Protein 5E2C (pdb70)

Solvent-accessible surface area: 12386 Å² total

CATH classification: 3.40.350.10

B-factor: mean 18.59, std 10.49, range [5.26, 73.0]

Sequence (258 aa):
NARRDKLKAQIAASGLDALISDLINVRRYLSGFSGSNGALLVFADERDAVLATDGRYRTTQAASQAPDLEVAIERAVGRYLAGRAGEAGVGKLGFESHVVVTVDGLDALAGALEGKNTE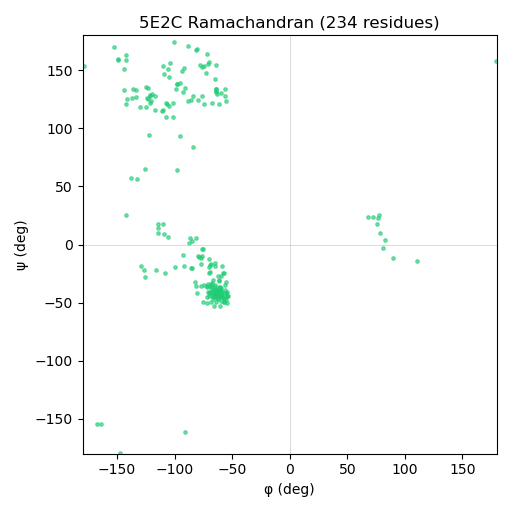LVRASGTVESLRRESNARRDKLKAQIAASGLDALISDLINVRYLSGFSGSNGALLVFADEERDAVLATDGRYRTQAASQAPDLEVAIERRAVGRYLAGRAGEAGVGKLGFESHVVTVDGLDALAGALEGKNNTELVRASGTVESLR

Nearest PDB structures (foldseek):
  5e2c-assembly1_B  TM=1.008E+00  e=4.136E-28  Mycobacterium tuberculosis H37Ra
  3ovk-assembly1_D  TM=9.182E-01  e=1.584E-08  Streptococcus pyogenes M1 GAS
  3il0-assembly2_B  TM=8.839E-01  e=2.492E-08  Streptococcus thermophilus LMG 18311
  5jqk-assembly1_A  TM=7.774E-01  e=3.588E-04  Plasmodium falciparum 3D7
  5c2f-assembly1_A  TM=5.496E-01  e=5.227E-02  Lederbergvirus Sf6

Secondary structure (DSSP, 8-state):
-HHHHHHHHHHHHTT----B--HHHHHHHH----SS-EEE--SSSPPPEEEE-GGGHHHHHHH-TTSEEEE-SSHHHHHHHHHHHTT-SEEEE-TTTSBHHHHHHHHHHTTTS--EEEE-TTTTGGG--/--HHHHHHHHHHHHTT----B--HHHHHHHHS---SS-EEE--SSSPPPEEEE-GGGHHHHHHH-TTSEEEE-SSHHHHHHHHHHHTT-SEEEE-TTTSBHHHHHHHHHHTTTS-PEEEE-TTTGGGG-

InterPro domains:
  IPR000587 Creatinase, N-terminal [PF01321] (6-134)
  IPR000994 Peptidase M24 [PF00557] (142-344)
  IPR001131 Peptidase M24B, X-Pro dipeptidase/aminopeptidase P, conserved site [PS00491] (292-304)
  IPR001714 Peptidase M24, methionine aminopeptidase [PR00599] (194-207)
  IPR001714 Peptidase M24, methionine aminopeptidase [PR00599] (216-232)
  IPR001714 Peptidase M24, methionine aminopeptidase [PR00599] (28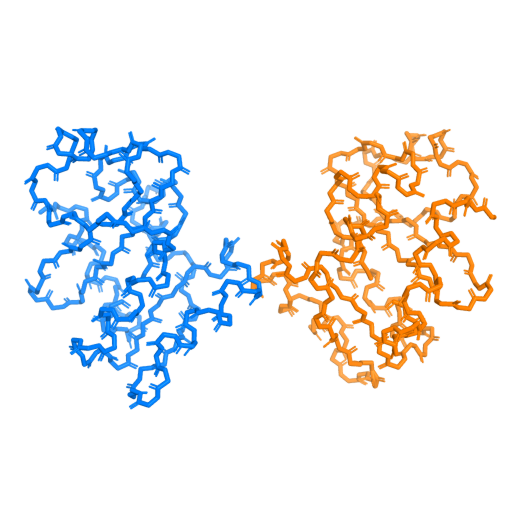3-295)
  IPR001714 Peptidase M24, methionine aminopeptidase [PR00599] (314-326)
  IPR029149 Creatinase/Aminopeptidase P/Spt16, N-terminal [G3DSA:3.40.350.10] (4-134)
  IPR029149 Creatinase/Aminopeptidase P/Spt16, N-terminal [SSF53092] (5-132)
  IPR036005 Creatinase/aminopeptidase-like [G3DSA:3.90.230.10] (135-371)
  IPR036005 Creatinase/aminopeptidase-like [SSF55920] (134-372)
  IPR050659 Peptidase M24B family [PTHR46112] (2-371)

Foldseek 3Di:
DVLLLVLLVLCVVVVWQKKAFPQVLVCVPAVQNDPGKMKMRGSDPDDIEIEDAPVCPVVSCVRHVVHHYHHDDLHRLVVLLVCQVVQTQEYEYAPVPQDPVRVVSSVVSNPPGNYHYHHDHCSSVVSDD/DFPLLLLLLVLCVVVVWQKKAFDQVLCCVGAVQRDPGKMKIRGNDPDDIAIEEAPVCPPVSCVRRVVHHYHHDPLHLLVVLLVCQVVVTQEYEYAVVPQDPVNVVSSVVSQVPGNYHYDYDHCSSVVSD

Radius of gyration: 20.76 Å; Cα contacts (8 Å, |Δi|>4): 519; chains: 2; bounding box: 46×49×58 Å

Organism: Mycobacterium tuberculosis (strain ATCC 25177 / H37Ra) (NCBI:txid419947)

Structure (mmCIF, N/CA/C/O backbone):
data_5E2C
#
_entry.id   5E2C
#
_cell.length_a   51.684
_cell.length_b   60.202
_cell.length_c   96.268
_cell.angle_alpha   90.000
_cell.angle_beta   90.000
_cell.angle_gamma   90.000
#
_symmetry.space_group_name_H-M   'P 21 21 21'
#
loop_
_entity.id
_entity.type
_entity.pdbx_description
1 polymer 'Xaa-Pro dipeptidase'
2 water water
#
loop_
_atom_site.group_PDB
_atom_site.id
_atom_site.type_symbol
_atom_site.label_atom_id
_atom_site.label_alt_id
_atom_site.label_comp_id
_atom_site.label_asym_id
_atom_site.label_entity_id
_atom_site.label_seq_id
_atom_site.pdbx_PDB_ins_code
_atom_site.Cartn_x
_atom_site.Cartn_y
_atom_site.Cartn_z
_atom_site.occupancy
_atom_site.B_iso_or_equiv
_atom_site.auth_seq_id
_atom_site.auth_comp_id
_atom_site.auth_asym_id
_atom_site.auth_atom_id
_atom_site.pdbx_PDB_model_num
ATOM 1 N N . ASN A 1 2 ? 24.198 68.895 -16.618 1.00 28.94 4 ASN A N 1
ATOM 2 C CA . ASN A 1 2 ? 24.179 70.214 -15.941 1.00 25.15 4 ASN A CA 1
ATOM 3 C C . ASN A 1 2 ? 25.565 70.853 -15.991 1.00 21.30 4 ASN A C 1
ATOM 4 O O . ASN A 1 2 ? 26.526 70.229 -15.562 1.00 21.61 4 ASN A O 1
ATOM 9 N N . ALA A 1 3 ? 25.646 72.094 -16.479 1.00 18.17 5 ALA A N 1
ATOM 10 C CA . ALA A 1 3 ? 26.920 72.764 -16.749 1.00 19.96 5 ALA A CA 1
ATOM 11 C C . ALA A 1 3 ? 27.724 72.992 -15.485 1.00 18.50 5 ALA A C 1
ATOM 12 O O . ALA A 1 3 ? 28.935 72.860 -15.506 1.00 18.64 5 ALA A O 1
ATOM 14 N N . ARG A 1 4 ? 27.052 73.341 -14.392 1.00 14.99 6 ARG A N 1
ATOM 15 C CA . ARG A 1 4 ? 27.743 73.632 -13.142 1.00 14.12 6 ARG A CA 1
ATOM 16 C C . ARG A 1 4 ? 28.302 72.337 -12.591 1.00 12.60 6 ARG A C 1
ATOM 17 O O . ARG A 1 4 ? 29.446 72.289 -12.148 1.00 13.50 6 ARG A O 1
ATOM 25 N N . ARG A 1 5 ? 27.502 71.280 -12.620 1.00 11.83 7 ARG A N 1
ATOM 26 C CA . ARG A 1 5 ? 27.984 69.998 -12.090 1.00 11.99 7 ARG A CA 1
ATOM 27 C C . ARG A 1 5 ? 29.133 69.495 -12.942 1.00 13.45 7 ARG A C 1
ATOM 28 O O . ARG A 1 5 ? 30.076 68.928 -12.424 1.00 14.93 7 ARG A O 1
ATOM 36 N N . ASP A 1 6 ? 29.069 69.709 -14.249 1.00 15.70 8 ASP A N 1
ATOM 37 C CA . ASP A 1 6 ? 30.195 69.309 -15.111 1.00 16.38 8 ASP A CA 1
ATOM 38 C C . ASP A 1 6 ? 31.482 70.087 -14.788 1.00 14.67 8 ASP A C 1
ATOM 39 O O . ASP A 1 6 ? 32.576 69.509 -14.776 1.00 16.43 8 ASP A O 1
ATOM 44 N N . LYS A 1 7 ? 31.374 71.380 -14.523 1.00 13.64 9 LYS A N 1
ATOM 45 C CA . LYS A 1 7 ? 32.560 72.143 -14.107 1.00 15.01 9 LYS A CA 1
ATOM 46 C C . LYS A 1 7 ? 33.086 71.599 -12.778 1.00 15.10 9 LYS A C 1
ATOM 47 O O . LYS A 1 7 ? 34.299 71.488 -12.590 1.00 15.27 9 LYS A O 1
ATOM 53 N N . LEU A 1 8 ? 32.185 71.253 -11.860 1.00 14.09 10 LEU A N 1
ATOM 54 C CA . LEU A 1 8 ? 32.595 70.663 -10.586 1.00 13.53 10 LEU A CA 1
ATOM 55 C C . LEU A 1 8 ? 33.353 69.350 -10.790 1.00 13.34 10 LEU A C 1
ATOM 56 O O . LEU A 1 8 ? 34.381 69.136 -10.155 1.00 15.38 10 LEU A O 1
ATOM 61 N N . LYS A 1 9 ? 32.882 68.498 -11.694 1.00 14.13 11 LYS A N 1
ATOM 62 C CA . LYS A 1 9 ? 33.566 67.227 -11.958 1.00 15.47 11 LYS A CA 1
ATOM 63 C C . LYS A 1 9 ? 35.021 67.454 -12.339 1.00 16.41 11 LYS A C 1
ATOM 64 O O . LYS A 1 9 ? 35.894 66.737 -11.873 1.00 15.85 11 LYS A O 1
ATOM 70 N N . ALA A 1 10 ? 35.279 68.461 -13.159 1.00 16.94 12 ALA A N 1
ATOM 71 C CA . ALA A 1 10 ? 36.650 68.767 -13.549 1.00 19.58 12 ALA A CA 1
ATOM 72 C C . ALA A 1 10 ? 37.492 69.137 -12.331 1.00 18.08 12 ALA A C 1
ATOM 73 O O . ALA A 1 10 ? 38.657 68.734 -12.219 1.00 20.83 12 ALA A O 1
ATOM 75 N N . GLN A 1 11 ? 36.922 69.915 -11.418 1.00 15.79 13 GLN A N 1
ATOM 76 C CA . GLN A 1 11 ? 37.651 70.303 -10.214 1.00 18.30 13 GLN A CA 1
ATOM 77 C C . GLN A 1 11 ? 37.831 69.133 -9.232 1.00 18.34 13 GLN A C 1
ATOM 78 O O . GLN A 1 11 ? 38.881 69.004 -8.590 1.00 19.46 13 GLN A O 1
ATOM 84 N N . ILE A 1 12 ? 36.817 68.281 -9.132 1.00 14.38 14 ILE A N 1
ATOM 85 C CA . ILE A 1 12 ? 36.905 67.091 -8.313 1.00 15.18 14 ILE A CA 1
ATOM 86 C C . ILE A 1 12 ? 38.114 66.271 -8.799 1.00 17.85 14 ILE A C 1
ATOM 87 O O . ILE A 1 12 ? 38.973 65.868 -8.010 1.00 15.89 14 ILE A O 1
ATOM 92 N N . ALA A 1 13 ? 38.186 66.054 -10.106 1.00 19.02 15 ALA A N 1
ATOM 93 C CA . ALA A 1 13 ? 39.255 65.238 -10.676 1.00 20.42 15 ALA A CA 1
ATOM 94 C C . ALA A 1 13 ? 40.610 65.903 -10.479 1.00 21.30 15 ALA A C 1
ATOM 95 O O . ALA A 1 13 ? 41.595 65.234 -10.127 1.00 23.76 15 ALA A O 1
ATOM 97 N N . ALA A 1 14 ? 40.664 67.216 -10.688 1.00 22.23 16 ALA A N 1
ATOM 98 C CA . ALA A 1 14 ? 41.902 67.981 -10.501 1.00 21.97 16 ALA A CA 1
ATOM 99 C C . ALA A 1 14 ? 42.413 67.950 -9.062 1.00 25.00 16 ALA A C 1
ATOM 100 O O . ALA A 1 14 ? 43.614 68.091 -8.826 1.00 26.62 16 ALA A O 1
ATOM 102 N N . SER A 1 15 ? 41.496 67.778 -8.108 1.00 21.89 17 SER A N 1
ATOM 103 C CA . SER A 1 15 ? 41.840 67.727 -6.697 1.00 21.04 17 SER A CA 1
ATOM 104 C C . SER A 1 15 ? 42.209 66.306 -6.252 1.00 19.40 17 SER A C 1
ATOM 105 O O . SER A 1 15 ? 42.486 66.075 -5.074 1.00 22.30 17 SER A O 1
ATOM 108 N N . GLY A 1 16 ? 42.203 65.353 -7.178 1.00 19.70 18 GLY A N 1
ATOM 109 C CA . GLY A 1 16 ? 42.553 63.964 -6.862 1.00 20.28 18 GLY A CA 1
ATOM 110 C C . GLY A 1 16 ? 41.456 63.188 -6.150 1.00 20.13 18 GLY A C 1
ATOM 111 O O . GLY A 1 16 ? 41.730 62.185 -5.486 1.00 19.28 18 GLY A O 1
ATOM 112 N N . LEU A 1 17 ? 40.210 63.639 -6.300 1.00 16.85 19 LEU A N 1
ATOM 113 C CA . LEU A 1 17 ? 39.054 62.966 -5.706 1.00 14.93 19 LEU A CA 1
ATOM 114 C C . LEU A 1 17 ? 38.255 62.190 -6.750 1.00 13.78 19 LEU A C 1
ATOM 115 O O . LEU A 1 17 ? 38.269 62.533 -7.930 1.00 15.65 19 LEU A O 1
ATOM 120 N N . ASP A 1 18 ? 37.521 61.175 -6.300 1.00 12.44 20 ASP A N 1
ATOM 121 C CA . ASP A 1 18 ? 36.646 60.386 -7.165 1.00 14.01 20 ASP A CA 1
ATOM 122 C C . ASP A 1 18 ? 35.189 60.818 -7.069 1.00 13.59 20 ASP A C 1
ATOM 123 O O . ASP A 1 18 ? 34.390 60.526 -7.967 1.00 12.53 20 ASP A O 1
ATOM 128 N N . ALA A 1 19 ? 34.856 61.518 -5.986 1.00 11.35 21 ALA A N 1
ATOM 129 C CA . ALA A 1 19 ? 33.501 62.065 -5.776 1.00 10.24 21 ALA A CA 1
ATOM 130 C C . ALA A 1 19 ? 33.572 63.115 -4.679 1.00 11.14 21 ALA A C 1
ATOM 131 O O . ALA A 1 19 ? 34.587 63.248 -3.978 1.00 10.02 21 ALA A O 1
ATOM 141 N N . LEU A 1 21 ? 30.914 64.923 -1.656 1.00 8.86 23 LEU A N 1
ATOM 142 C CA . LEU A 1 21 ? 29.672 65.126 -0.919 1.00 8.62 23 LEU A CA 1
ATOM 143 C C . LEU A 1 21 ? 29.525 66.612 -0.642 1.00 8.41 23 LEU A C 1
ATOM 144 O O . LEU A 1 21 ? 30.393 67.236 -0.014 1.00 7.18 23 LEU A O 1
ATOM 149 N N . ILE A 1 22 ? 28.441 67.190 -1.127 1.00 7.71 24 ILE A N 1
ATOM 150 C CA . ILE A 1 22 ? 28.142 68.595 -0.864 1.00 8.02 24 ILE A CA 1
ATOM 151 C C . ILE A 1 22 ? 27.074 68.699 0.234 1.00 8.53 24 ILE A C 1
ATOM 152 O O . ILE A 1 22 ? 25.971 68.151 0.105 1.00 8.51 24 ILE A O 1
ATOM 157 N N . SER A 1 23 ? 27.428 69.398 1.313 1.00 8.76 25 SER A N 1
ATOM 158 C CA . SER A 1 23 ? 26.592 69.516 2.515 1.00 9.55 25 SER A CA 1
ATOM 159 C C . SER A 1 23 ? 26.119 70.963 2.807 1.00 10.66 25 SER A C 1
ATOM 160 O O . SER A 1 23 ? 25.150 71.159 3.563 1.00 11.79 25 SER A O 1
ATOM 163 N N . ASP A 1 24 ? 26.836 71.950 2.277 1.00 8.98 26 ASP A N 1
ATOM 164 C CA . ASP A 1 24 ? 26.499 73.378 2.455 1.00 10.60 26 ASP A CA 1
ATOM 165 C C . ASP A 1 24 ? 25.297 73.647 1.556 1.00 11.00 26 ASP A C 1
ATOM 166 O O . ASP A 1 24 ? 25.360 73.424 0.356 1.00 9.66 26 ASP A O 1
ATOM 171 N N . LEU A 1 25 ? 24.193 74.093 2.140 1.00 12.24 27 LEU A N 1
ATOM 172 C CA . LEU A 1 25 ? 22.965 74.292 1.386 1.00 13.91 27 LEU A CA 1
ATOM 173 C C . LEU A 1 25 ? 23.078 75.332 0.258 1.00 12.02 27 LEU A C 1
ATOM 174 O O . LEU A 1 25 ? 22.434 75.178 -0.777 1.00 11.65 27 LEU A O 1
ATOM 179 N N . ILE A 1 26 ? 23.939 76.339 0.429 1.00 13.39 28 ILE A N 1
ATOM 180 C CA . ILE A 1 26 ? 24.219 77.285 -0.644 1.00 13.22 28 ILE A CA 1
ATOM 181 C C . ILE A 1 26 ? 24.791 76.535 -1.839 1.00 10.98 28 ILE A C 1
ATOM 182 O O . ILE A 1 26 ? 24.403 76.759 -2.968 1.00 9.90 28 ILE A O 1
ATOM 187 N N . ASN A 1 27 ? 25.714 75.615 -1.585 1.00 10.14 29 ASN A N 1
ATOM 188 C CA . ASN A 1 27 ? 26.321 74.858 -2.663 1.00 9.79 29 ASN A CA 1
ATOM 189 C C . ASN A 1 27 ? 25.412 73.792 -3.261 1.00 10.36 29 ASN A C 1
ATOM 190 O O . ASN A 1 27 ? 25.481 73.500 -4.472 1.00 11.11 29 ASN A O 1
ATOM 195 N N . VAL A 1 28 ? 24.584 73.187 -2.419 1.00 8.96 30 VAL A N 1
ATOM 196 C CA . VAL A 1 28 ? 23.597 72.221 -2.897 1.00 9.31 30 VAL A CA 1
ATOM 197 C C . VAL A 1 28 ? 22.654 72.940 -3.868 1.00 10.33 30 VAL A C 1
ATOM 198 O O . VAL A 1 28 ? 22.407 72.457 -4.971 1.00 9.73 30 VAL A O 1
ATOM 202 N N A ARG A 1 29 ? 22.158 74.101 -3.449 0.50 11.31 31 ARG A N 1
ATOM 203 N N B ARG A 1 29 ? 22.149 74.104 -3.461 0.50 11.23 31 ARG A N 1
ATOM 204 C CA A ARG A 1 29 ? 21.262 74.892 -4.283 0.50 12.49 31 ARG A CA 1
ATOM 205 C CA B ARG A 1 29 ? 21.245 74.857 -4.327 0.50 12.23 31 ARG A CA 1
ATOM 206 C C A ARG A 1 29 ? 21.926 75.280 -5.612 0.50 11.80 31 ARG A C 1
ATOM 207 C C B ARG A 1 29 ? 21.931 75.268 -5.634 0.50 11.67 31 ARG A C 1
ATOM 208 O O A ARG A 1 29 ? 21.317 75.157 -6.682 0.50 11.65 31 ARG A O 1
ATOM 209 O O B ARG A 1 29 ? 21.337 75.157 -6.714 0.50 11.48 31 ARG A O 1
ATOM 224 N N . TYR A 1 30 ? 23.181 75.726 -5.543 1.00 10.94 32 TYR A N 1
ATOM 225 C CA . TYR A 1 30 ? 23.932 76.142 -6.740 1.00 11.35 32 TYR A CA 1
ATOM 226 C C . TYR A 1 30 ? 24.026 75.016 -7.770 1.00 10.55 32 TYR A C 1
ATOM 227 O O . TYR A 1 30 ? 23.824 75.234 -8.973 1.00 10.26 32 TYR A O 1
ATOM 236 N N . LEU A 1 31 ? 24.291 73.800 -7.284 1.00 8.76 33 LEU A N 1
ATOM 237 C CA . LEU A 1 31 ? 24.514 72.664 -8.134 1.00 9.02 33 LEU A CA 1
ATOM 238 C C . LEU A 1 31 ? 23.275 71.909 -8.590 1.00 10.89 33 LEU A C 1
ATOM 239 O O . LEU A 1 31 ? 23.356 71.160 -9.547 1.00 12.29 33 LEU A O 1
ATOM 244 N N . SER A 1 32 ? 22.160 72.064 -7.886 1.00 11.67 34 SER A N 1
ATOM 245 C CA . SER A 1 32 ? 20.992 71.220 -8.139 1.00 11.65 34 SER A CA 1
ATOM 246 C C . SER A 1 32 ? 19.695 71.994 -8.346 1.00 11.48 34 SER A C 1
ATOM 247 O O . SER A 1 32 ? 18.740 71.429 -8.846 1.00 12.82 34 SER A O 1
ATOM 250 N N . GLY A 1 33 ? 19.648 73.243 -7.922 1.00 10.08 35 GLY A N 1
ATOM 251 C CA . GLY A 1 33 ? 18.397 74.010 -7.936 1.00 11.04 35 GLY A CA 1
ATOM 252 C C . GLY A 1 33 ? 17.478 73.715 -6.754 1.00 10.99 35 GLY A C 1
ATOM 253 O O . GLY A 1 33 ? 16.439 74.368 -6.577 1.00 12.69 35 GLY A O 1
ATOM 254 N N . PHE A 1 34 ? 17.862 72.775 -5.904 1.00 10.62 36 PHE A N 1
ATOM 255 C CA . PHE A 1 34 ? 17.042 72.412 -4.742 1.00 10.52 36 PHE A CA 1
ATOM 256 C C . PHE A 1 34 ? 17.304 73.360 -3.577 1.00 10.99 36 PHE A C 1
ATOM 257 O O . PHE A 1 34 ? 18.452 73.554 -3.181 1.00 11.53 36 PHE A O 1
ATOM 265 N N . SER A 1 35 ? 16.230 73.934 -3.026 1.00 11.49 37 SER A N 1
ATOM 266 C CA . SER A 1 35 ? 16.312 74.998 -2.021 1.00 12.48 37 SER A CA 1
ATOM 267 C C . SER A 1 35 ? 15.765 74.599 -0.640 1.00 13.60 37 SER A C 1
ATOM 268 O O . SER A 1 35 ? 15.601 75.459 0.228 1.00 14.48 37 SER A O 1
ATOM 271 N N . GLY A 1 36 ? 15.475 73.314 -0.437 1.00 12.83 38 GLY A N 1
ATOM 272 C CA . GLY A 1 36 ? 15.009 72.843 0.863 1.00 13.89 38 GLY A CA 1
ATOM 273 C C . GLY A 1 36 ? 16.053 73.005 1.954 1.00 13.91 38 GLY A C 1
ATOM 274 O O . GLY A 1 36 ? 17.263 73.014 1.691 1.00 16.07 38 GLY A O 1
ATOM 275 N N . SER A 1 37 ? 15.575 73.115 3.188 1.00 13.85 39 SER A N 1
ATOM 276 C CA . SER A 1 37 ? 16.425 73.414 4.333 1.00 14.75 39 SER A CA 1
ATOM 277 C C . SER A 1 37 ? 17.237 72.216 4.806 1.00 13.79 39 SER A C 1
ATOM 278 O O . SER A 1 37 ? 18.070 72.351 5.694 1.00 16.06 39 SER A O 1
ATOM 281 N N . ASN A 1 38 ? 16.946 71.035 4.283 1.00 13.80 40 ASN A N 1
ATOM 282 C CA . ASN A 1 38 ? 17.788 69.880 4.523 1.00 13.99 40 ASN A CA 1
ATOM 283 C C . ASN A 1 38 ? 18.045 69.146 3.219 1.00 13.61 40 ASN A C 1
ATOM 284 O O . ASN A 1 38 ? 17.122 68.789 2.498 1.00 13.52 40 ASN A O 1
ATOM 289 N N . GLY A 1 39 ? 19.311 68.916 2.918 1.00 11.33 41 GLY A N 1
ATOM 290 C CA . GLY A 1 39 ? 19.659 68.320 1.650 1.00 10.64 41 GLY A CA 1
ATOM 291 C C . GLY A 1 39 ? 21.147 68.120 1.534 1.00 10.19 41 GLY A C 1
ATOM 292 O O . GLY A 1 39 ? 21.929 68.831 2.163 1.00 10.72 41 GLY A O 1
ATOM 293 N N . ALA A 1 40 ? 21.532 67.141 0.726 1.00 9.20 42 ALA A N 1
ATOM 294 C CA . ALA A 1 40 ? 22.927 66.905 0.423 1.00 8.67 42 ALA A CA 1
ATOM 295 C C . ALA A 1 40 ? 22.991 66.340 -0.987 1.00 8.16 42 ALA A C 1
ATOM 296 O O . ALA A 1 40 ? 22.013 65.817 -1.513 1.00 8.56 42 ALA A O 1
ATOM 298 N N . LEU A 1 41 ? 24.150 66.471 -1.605 1.00 7.99 43 LEU A N 1
ATOM 299 C CA . LEU A 1 41 ? 24.314 66.105 -3.001 1.00 8.60 43 LEU A CA 1
ATOM 300 C C . LEU A 1 41 ? 25.624 65.337 -3.147 1.00 8.64 43 LEU A C 1
ATOM 301 O O . LEU A 1 41 ? 26.643 65.729 -2.565 1.00 8.88 43 LEU A O 1
ATOM 306 N N . LEU A 1 42 ? 25.576 64.223 -3.871 1.00 8.50 44 LEU A N 1
ATOM 307 C CA . LEU A 1 42 ? 26.788 63.446 -4.206 1.00 8.67 44 LEU A CA 1
ATOM 308 C C . LEU A 1 42 ? 27.105 63.639 -5.697 1.00 8.97 44 LEU A C 1
ATOM 309 O O . LEU A 1 42 ? 26.265 63.363 -6.546 1.00 9.05 44 LEU A O 1
ATOM 314 N N . VAL A 1 43 ? 28.297 64.135 -6.016 1.00 8.76 45 VAL A N 1
ATOM 315 C CA . VAL A 1 43 ? 28.698 64.308 -7.405 1.00 8.80 45 VAL A CA 1
ATOM 316 C C . VAL 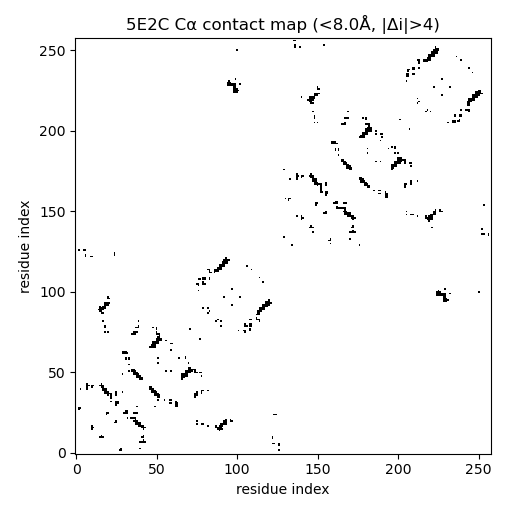A 1 43 ? 29.944 63.476 -7.656 1.00 10.18 45 VAL A C 1
ATOM 317 O O . VAL A 1 43 ? 30.907 63.575 -6.880 1.00 10.15 45 VAL A O 1
ATOM 321 N N . PHE A 1 44 ? 29.916 62.672 -8.730 1.00 10.50 46 PHE A N 1
ATOM 322 C CA . PHE A 1 44 ? 31.050 61.811 -9.102 1.00 10.91 46 PHE A CA 1
ATOM 323 C C . PHE A 1 44 ? 31.988 62.504 -10.075 1.00 12.99 46 PHE A C 1
ATOM 324 O O . PHE A 1 44 ? 31.562 63.340 -10.862 1.00 13.96 46 PHE A O 1
ATOM 332 N N . ALA A 1 45 ? 33.268 62.127 -10.044 1.00 14.17 47 ALA A N 1
ATOM 333 C CA . ALA A 1 45 ? 34.240 62.711 -10.973 1.00 15.14 47 ALA A CA 1
ATOM 334 C C . ALA A 1 45 ? 33.984 62.210 -12.399 1.00 17.74 47 ALA A C 1
ATOM 335 O O . ALA A 1 45 ? 34.173 62.945 -13.379 1.00 18.88 47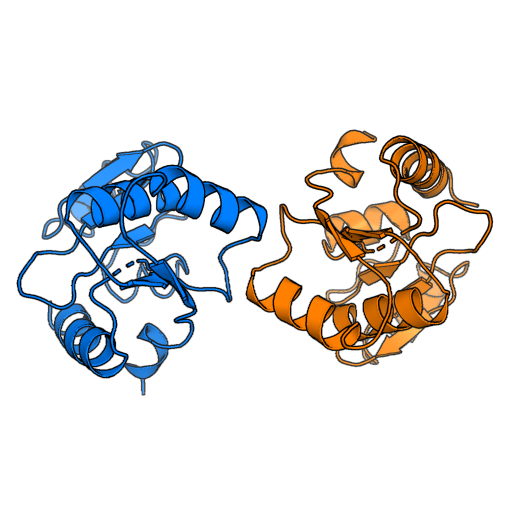 ALA A O 1
ATOM 337 N N . ASP A 1 46 ? 33.529 60.969 -12.514 1.00 18.06 48 ASP A N 1
ATOM 338 C CA . ASP A 1 46 ? 33.364 60.354 -13.830 1.00 17.78 48 ASP A CA 1
ATOM 339 C C . ASP A 1 46 ? 31.945 60.612 -14.365 1.00 18.57 48 ASP A C 1
ATOM 340 O O . ASP A 1 46 ? 31.266 61.533 -13.907 1.00 17.29 48 ASP A O 1
ATOM 345 N N . GLU A 1 47 ? 31.505 59.823 -15.337 1.00 19.43 49 GLU A N 1
ATOM 346 C CA . GLU A 1 47 ? 30.247 60.101 -16.028 1.00 20.16 49 GLU A CA 1
ATOM 347 C C . GLU A 1 47 ? 28.987 59.757 -15.237 1.00 18.59 49 GLU A C 1
ATOM 348 O O . GLU A 1 47 ? 27.886 60.039 -15.701 1.00 19.84 49 GLU A O 1
ATOM 354 N N . ARG A 1 48 ? 29.128 59.171 -14.048 1.00 18.45 50 ARG A N 1
ATOM 355 C CA . ARG A 1 48 ? 27.947 58.813 -13.244 1.00 18.40 50 ARG A CA 1
ATOM 356 C C . ARG A 1 48 ? 27.188 60.071 -12.813 1.00 16.46 50 ARG A C 1
ATOM 357 O O . ARG A 1 48 ? 27.784 61.098 -12.532 1.00 15.85 50 ARG A O 1
ATOM 365 N N . ASP A 1 49 ? 25.866 59.978 -12.803 1.00 16.20 51 ASP A N 1
ATOM 366 C CA . ASP A 1 49 ? 25.026 61.113 -12.457 1.00 17.17 51 ASP A CA 1
ATOM 367 C C . ASP A 1 49 ? 24.985 61.340 -10.953 1.00 15.20 51 ASP A C 1
ATOM 368 O O . ASP A 1 49 ? 25.158 60.411 -10.142 1.00 14.86 51 ASP A O 1
ATOM 373 N N . ALA A 1 50 ? 24.720 62.593 -10.603 1.00 14.14 52 ALA A N 1
ATOM 374 C CA . ALA A 1 50 ? 24.657 63.021 -9.213 1.00 12.52 52 ALA A CA 1
ATOM 375 C C . ALA A 1 50 ? 23.424 62.476 -8.503 1.00 12.51 52 ALA A C 1
ATOM 376 O O . ALA A 1 50 ? 22.425 62.133 -9.135 1.00 13.25 52 ALA A O 1
ATOM 378 N N . VAL A 1 51 ? 23.509 62.371 -7.182 1.00 11.27 53 VAL A N 1
ATOM 379 C CA . VAL A 1 51 ? 22.386 61.893 -6.374 1.00 10.74 53 VAL A CA 1
ATOM 380 C C . VAL A 1 51 ? 22.064 62.950 -5.318 1.00 10.87 53 VAL A C 1
ATOM 381 O O . VAL A 1 51 ? 22.957 63.373 -4.561 1.00 10.84 53 VAL A O 1
ATOM 385 N N . LEU A 1 52 ? 20.797 63.377 -5.270 1.00 10.36 54 LEU A N 1
ATOM 386 C CA . LEU A 1 52 ? 20.321 64.312 -4.245 1.00 10.76 54 LEU A CA 1
ATOM 387 C C . LEU A 1 52 ? 19.647 63.512 -3.140 1.00 10.85 54 LEU A C 1
ATOM 388 O O . LEU A 1 52 ? 18.946 62.559 -3.425 1.00 12.17 54 LEU A O 1
ATOM 393 N N . ALA A 1 53 ? 19.895 63.874 -1.886 1.00 10.42 55 ALA A N 1
ATOM 394 C CA . ALA A 1 53 ? 19.181 63.305 -0.757 1.00 9.45 55 ALA A CA 1
ATOM 395 C C . ALA A 1 53 ? 18.547 64.413 0.067 1.00 9.72 55 ALA A C 1
ATOM 396 O O . ALA A 1 53 ? 19.169 65.455 0.348 1.00 10.06 55 ALA A O 1
ATOM 398 N N . THR A 1 54 ? 17.297 64.183 0.442 1.00 9.44 56 THR A N 1
ATOM 399 C CA . THR A 1 54 ? 16.582 65.072 1.348 1.00 10.46 56 THR A CA 1
ATOM 400 C C . THR A 1 54 ? 15.628 64.247 2.189 1.00 12.24 56 THR A C 1
ATOM 401 O O . THR A 1 54 ? 15.601 63.036 2.079 1.00 12.25 56 THR A O 1
ATOM 405 N N . ASP A 1 55 ? 14.880 64.882 3.070 1.00 15.03 57 ASP A N 1
ATOM 406 C CA . ASP A 1 55 ? 13.926 64.132 3.884 1.00 16.36 57 ASP A CA 1
ATOM 407 C C . ASP A 1 55 ? 12.502 64.269 3.331 1.00 15.93 57 ASP A C 1
ATOM 408 O O . ASP A 1 55 ? 12.261 64.996 2.366 1.00 14.61 57 ASP A O 1
ATOM 413 N N . GLY A 1 56 ? 11.573 63.539 3.928 1.00 15.34 58 GLY A N 1
ATOM 414 C CA . GLY A 1 56 ? 10.198 63.443 3.419 1.00 16.19 58 GLY A CA 1
ATOM 415 C C . GLY A 1 56 ? 9.430 64.758 3.292 1.00 16.02 58 GLY A C 1
ATOM 416 O O . GLY A 1 56 ? 8.511 64.854 2.483 1.00 17.10 58 GLY A O 1
ATOM 417 N N . ARG A 1 57 ? 9.816 65.769 4.066 1.00 16.61 59 ARG A N 1
ATOM 418 C CA . ARG A 1 57 ? 9.166 67.091 4.011 1.00 16.40 59 ARG A CA 1
ATOM 419 C C . ARG A 1 57 ? 9.305 67.679 2.598 1.00 15.77 59 ARG A C 1
ATOM 420 O O . ARG A 1 57 ? 8.466 68.455 2.148 1.00 15.32 59 ARG A O 1
ATOM 428 N N . TYR A 1 58 ? 10.357 67.271 1.894 1.00 14.54 60 TYR A N 1
ATOM 429 C CA . TYR A 1 58 ? 10.756 67.894 0.641 1.00 14.50 60 TYR A CA 1
ATOM 430 C C . TYR A 1 58 ? 10.646 67.010 -0.597 1.00 13.78 60 TYR A C 1
ATOM 431 O O . TYR A 1 58 ? 11.211 67.345 -1.656 1.00 14.05 60 TYR A O 1
ATOM 440 N N . ARG A 1 59 ? 9.949 65.884 -0.480 1.00 15.02 61 ARG A N 1
ATOM 441 C CA . ARG A 1 59 ? 9.792 64.962 -1.597 1.00 17.23 61 ARG A CA 1
ATOM 442 C C . ARG A 1 59 ? 9.215 65.631 -2.840 1.00 16.87 61 ARG A C 1
ATOM 443 O O . ARG A 1 59 ? 9.761 65.494 -3.930 1.00 16.46 61 ARG A O 1
ATOM 451 N N A THR A 1 60 ? 8.116 66.353 -2.667 0.50 16.25 62 THR A N 1
ATOM 452 N N B THR A 1 60 ? 8.107 66.356 -2.683 0.50 16.06 62 THR A N 1
ATOM 453 C CA A THR A 1 60 ? 7.475 67.035 -3.787 0.50 16.44 62 THR A CA 1
ATOM 454 C CA B THR A 1 60 ? 7.484 67.024 -3.838 0.50 15.72 62 THR A CA 1
ATOM 455 C C A THR A 1 60 ? 8.367 68.139 -4.363 0.50 14.39 62 THR A C 1
ATOM 456 C C B THR A 1 60 ? 8.373 68.148 -4.378 0.50 14.16 62 THR A C 1
ATOM 457 O O A THR A 1 60 ? 8.493 68.278 -5.582 0.50 15.03 62 THR A O 1
ATOM 458 O O B THR A 1 60 ? 8.510 68.307 -5.594 0.50 14.71 62 THR A O 1
ATOM 465 N N . GLN A 1 61 ? 9.004 68.899 -3.481 1.00 14.06 63 GLN A N 1
ATOM 466 C CA . GLN A 1 61 ? 9.854 70.021 -3.891 1.00 13.42 63 GLN A CA 1
ATOM 467 C C . GLN A 1 61 ? 11.088 69.554 -4.651 1.00 12.63 63 GLN A C 1
ATOM 468 O O . GLN A 1 61 ? 11.477 70.163 -5.639 1.00 12.11 63 GLN A O 1
ATOM 474 N N . ALA A 1 62 ? 11.723 68.487 -4.184 1.00 11.92 64 ALA A N 1
ATOM 475 C CA . ALA A 1 62 ? 12.894 67.969 -4.882 1.00 12.12 64 ALA A CA 1
ATOM 476 C C . ALA A 1 62 ? 12.488 67.458 -6.266 1.00 12.14 64 ALA A C 1
ATOM 477 O O . ALA A 1 62 ? 13.229 67.596 -7.235 1.00 12.33 64 ALA A O 1
ATOM 479 N N . ALA A 1 63 ? 11.291 66.887 -6.369 1.00 12.74 65 ALA A N 1
ATOM 480 C CA . ALA A 1 63 ? 10.823 66.382 -7.650 1.00 13.28 65 ALA A CA 1
ATOM 481 C C . ALA A 1 63 ? 10.618 67.502 -8.666 1.00 12.08 65 ALA A C 1
ATOM 482 O O . ALA A 1 63 ? 10.936 67.323 -9.837 1.00 14.72 65 ALA A O 1
ATOM 484 N N . SER A 1 64 ? 10.092 68.640 -8.227 1.00 11.93 66 SER A N 1
ATOM 485 C CA . SER A 1 64 ? 9.865 69.778 -9.118 1.00 12.78 66 SER A CA 1
ATOM 486 C C . SER A 1 64 ? 11.114 70.615 -9.370 1.00 13.50 66 SER A C 1
ATOM 487 O O . SER A 1 64 ? 11.268 71.148 -10.464 1.00 12.43 66 SER A O 1
ATOM 490 N N . GLN A 1 65 ? 11.967 70.768 -8.363 1.00 12.72 67 GLN A N 1
ATOM 491 C CA . GLN A 1 65 ? 13.155 71.603 -8.496 1.00 11.29 67 GLN A CA 1
ATOM 492 C C . GLN A 1 65 ? 14.325 70.884 -9.165 1.00 10.58 67 GLN A C 1
ATOM 493 O O . GLN A 1 65 ? 15.104 71.520 -9.857 1.00 11.21 67 GLN A O 1
ATOM 499 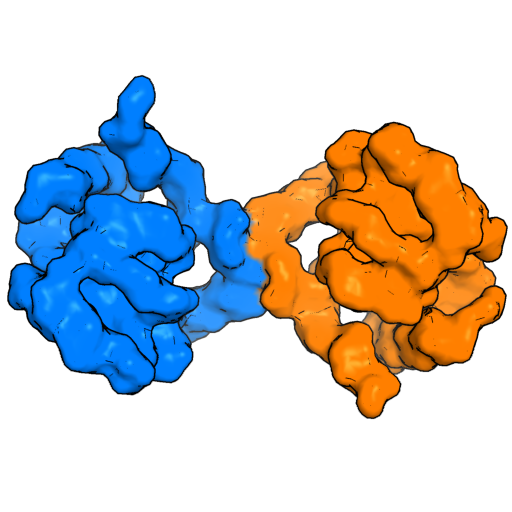N N . ALA A 1 66 ? 14.441 69.578 -8.961 1.00 11.72 68 ALA A N 1
ATOM 500 C CA . ALA A 1 66 ? 15.581 68.806 -9.481 1.00 11.53 68 ALA A CA 1
ATOM 501 C C . ALA A 1 66 ? 15.117 67.537 -10.175 1.00 11.00 68 ALA A C 1
ATOM 502 O O . ALA A 1 66 ? 15.554 66.430 -9.824 1.00 11.03 68 ALA A O 1
ATOM 504 N N . PRO A 1 67 ? 14.234 67.674 -11.190 1.00 11.85 69 PRO A N 1
ATOM 505 C CA . PRO A 1 67 ? 13.720 66.492 -11.882 1.00 12.97 69 PRO A CA 1
ATOM 506 C C . PRO A 1 67 ? 14.775 65.697 -12.652 1.00 13.28 69 PRO A C 1
ATOM 507 O O . PRO A 1 67 ? 14.534 64.538 -12.999 1.00 14.64 69 PRO A O 1
ATOM 511 N N . ASP A 1 68 ? 15.914 66.324 -12.939 1.00 12.95 70 ASP A N 1
ATOM 512 C CA . ASP A 1 68 ? 17.012 65.653 -13.614 1.00 15.12 70 ASP A CA 1
ATOM 513 C C . ASP A 1 68 ? 17.829 64.716 -12.713 1.00 17.15 70 ASP A C 1
ATOM 514 O O . ASP A 1 68 ? 18.630 63.952 -13.213 1.00 21.21 70 ASP A O 1
ATOM 519 N N . LEU A 1 69 ? 17.630 64.773 -11.398 1.00 16.58 71 LEU A N 1
ATOM 520 C CA . LEU A 1 69 ? 18.415 63.978 -10.463 1.00 14.93 71 LEU A CA 1
ATOM 521 C C . LEU A 1 69 ? 17.628 62.857 -9.817 1.00 15.25 71 LEU A C 1
ATOM 522 O O . LEU A 1 69 ? 16.433 63.013 -9.526 1.00 17.44 71 LEU A O 1
ATOM 527 N N . GLU A 1 70 ? 18.316 61.749 -9.537 1.00 15.93 72 GLU A N 1
ATOM 528 C CA . GLU A 1 70 ? 17.802 60.753 -8.598 1.00 15.38 72 GLU A CA 1
ATOM 529 C C . GLU A 1 70 ? 17.724 61.414 -7.224 1.00 14.24 72 GLU A C 1
ATOM 530 O O . GLU A 1 70 ? 18.667 62.084 -6.822 1.00 13.13 72 GLU A O 1
ATOM 536 N N . VAL A 1 71 ? 16.602 61.233 -6.530 1.00 13.63 73 VAL A N 1
ATOM 537 C CA . VAL A 1 71 ? 16.405 61.793 -5.198 1.00 14.59 73 VAL A CA 1
ATOM 538 C C . VAL A 1 71 ? 16.135 60.653 -4.242 1.00 16.39 73 VAL A C 1
ATOM 539 O O . VAL A 1 71 ? 15.187 59.904 -4.430 1.00 20.95 73 VAL A O 1
ATOM 543 N N . ALA A 1 72 ? 16.975 60.533 -3.223 1.00 13.86 74 ALA A N 1
ATOM 544 C CA . ALA A 1 72 ? 16.766 59.597 -2.138 1.00 13.89 74 ALA A CA 1
ATOM 545 C C . ALA A 1 72 ? 16.081 60.328 -0.994 1.00 13.77 74 ALA A C 1
ATOM 546 O O . ALA A 1 72 ? 16.440 61.456 -0.685 1.00 14.64 74 ALA A O 1
ATOM 548 N N . ILE A 1 73 ? 15.109 59.684 -0.355 1.00 13.54 75 ILE A N 1
ATOM 549 C CA . ILE A 1 73 ? 14.421 60.270 0.784 1.00 14.75 75 ILE A CA 1
ATOM 550 C C . ILE A 1 73 ? 14.881 59.555 2.050 1.00 15.06 75 ILE A C 1
ATOM 551 O O . ILE A 1 73 ? 14.560 58.390 2.274 1.00 16.33 75 ILE A O 1
ATOM 556 N N . GLU A 1 74 ? 15.645 60.265 2.877 1.00 15.38 76 GLU A N 1
ATOM 557 C CA . GLU A 1 74 ? 16.388 59.634 3.978 1.00 15.45 76 GLU A CA 1
ATOM 558 C C . GLU A 1 74 ? 16.438 60.510 5.212 1.00 14.23 76 GLU A C 1
ATOM 559 O O . GLU A 1 74 ? 16.424 61.738 5.100 1.00 17.78 76 GLU A O 1
ATOM 565 N N . ARG A 1 75 ? 16.530 59.887 6.385 1.00 13.94 77 ARG A N 1
ATOM 566 C CA . ARG A 1 75 ? 16.591 60.623 7.648 1.00 15.74 77 ARG A CA 1
ATOM 567 C C . ARG A 1 75 ? 17.912 61.392 7.807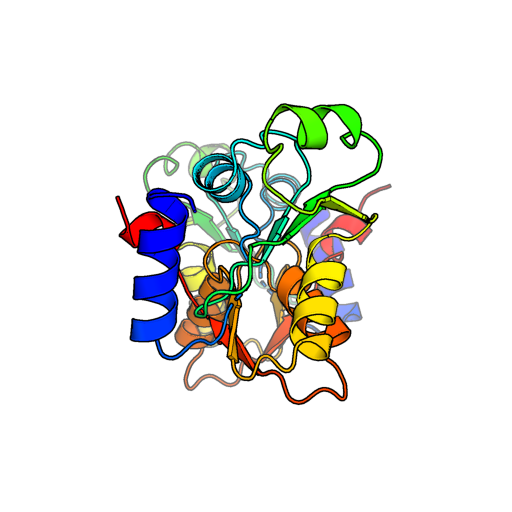 1.00 16.09 77 ARG A C 1
ATOM 568 O O . ARG A 1 75 ? 17.915 62.525 8.298 1.00 20.44 77 ARG A O 1
ATOM 576 N N . ALA A 1 76 ? 19.022 60.769 7.410 1.00 14.83 78 ALA A N 1
ATOM 577 C CA . ALA A 1 76 ? 20.363 61.334 7.581 1.00 11.20 78 ALA A CA 1
ATOM 578 C C . ALA A 1 76 ? 21.017 61.436 6.205 1.00 10.72 78 ALA A C 1
ATOM 579 O O . ALA A 1 76 ? 21.584 60.466 5.687 1.00 11.43 78 ALA A O 1
ATOM 581 N N . VAL A 1 77 ? 20.889 62.598 5.587 1.00 9.83 79 VAL A N 1
ATOM 582 C CA . VAL A 1 77 ? 21.144 62.696 4.147 1.00 10.34 79 VAL A CA 1
ATOM 583 C C . VAL A 1 77 ? 22.632 62.546 3.799 1.00 10.52 79 VAL A C 1
ATOM 584 O O . VAL A 1 77 ? 22.983 61.891 2.827 1.00 10.81 79 VAL A O 1
ATOM 588 N N . GLY A 1 78 ? 23.498 63.163 4.589 1.00 10.91 80 GLY A N 1
ATOM 589 C CA . GLY A 1 78 ? 24.936 63.090 4.342 1.00 10.73 80 GLY A CA 1
ATOM 590 C C . GLY A 1 78 ? 25.432 61.672 4.495 1.00 10.59 80 GLY A C 1
ATOM 591 O O . GLY A 1 78 ? 26.129 61.125 3.631 1.00 9.85 80 GLY A O 1
ATOM 592 N N . ARG A 1 79 ? 25.053 61.065 5.608 1.00 11.82 81 ARG A N 1
ATOM 593 C CA . ARG A 1 79 ? 25.411 59.695 5.892 1.00 12.96 81 ARG A CA 1
ATOM 594 C C . ARG A 1 79 ? 24.945 58.732 4.795 1.00 11.22 81 ARG A C 1
ATOM 595 O O . ARG A 1 79 ? 25.690 57.864 4.342 1.00 11.14 81 ARG A O 1
ATOM 603 N N . TYR A 1 80 ? 23.698 58.884 4.363 1.00 10.35 82 TYR A N 1
ATOM 604 C CA . TYR A 1 80 ? 23.190 58.075 3.274 1.00 10.17 82 TYR A CA 1
ATOM 605 C C . TYR A 1 80 ? 24.052 58.175 2.030 1.00 9.45 82 TYR A C 1
ATOM 606 O O . TYR A 1 80 ? 24.416 57.158 1.432 1.00 10.12 82 TYR A O 1
ATOM 615 N N . LEU A 1 81 ? 24.399 59.406 1.645 1.00 8.41 83 LEU A N 1
ATOM 616 C CA . LEU A 1 81 ? 25.202 59.617 0.450 1.00 8.92 83 LEU A CA 1
ATOM 617 C C . LEU A 1 81 ? 26.638 59.115 0.571 1.00 9.06 83 LEU A C 1
ATOM 618 O O . LEU A 1 81 ? 27.175 58.564 -0.397 1.00 9.50 83 LEU A O 1
ATOM 623 N N . ALA A 1 82 ? 27.246 59.267 1.739 1.00 8.81 84 ALA A N 1
ATOM 624 C CA . ALA A 1 82 ? 28.557 58.669 1.962 1.00 9.83 84 ALA A CA 1
ATOM 625 C C . ALA A 1 82 ? 28.464 57.145 1.787 1.00 10.06 84 ALA A C 1
ATOM 626 O O . ALA A 1 82 ? 29.335 56.543 1.161 1.00 11.25 84 ALA A O 1
ATOM 628 N N . GLY A 1 83 ? 27.402 56.532 2.298 1.00 10.24 85 GLY A N 1
ATOM 629 C CA . GLY A 1 83 ? 27.216 55.093 2.128 1.00 11.76 85 GLY A CA 1
ATOM 630 C C . GLY A 1 83 ? 27.075 54.698 0.668 1.00 11.39 85 GLY A C 1
ATOM 631 O O . GLY A 1 83 ? 27.661 53.704 0.223 1.00 13.63 85 GLY A O 1
ATOM 632 N N . ARG A 1 84 ? 26.326 55.488 -0.095 1.00 12.12 86 ARG A N 1
ATOM 633 C CA . ARG A 1 84 ? 26.216 55.295 -1.539 1.00 12.98 86 ARG A CA 1
ATOM 634 C C . ARG A 1 84 ? 27.568 55.396 -2.228 1.00 12.87 86 ARG A C 1
ATOM 635 O O . ARG A 1 84 ? 27.876 54.587 -3.100 1.00 15.48 86 ARG A O 1
ATOM 643 N N . ALA A 1 85 ? 28.379 56.371 -1.822 1.00 11.96 87 ALA A N 1
ATOM 644 C CA . ALA A 1 85 ? 29.713 56.547 -2.387 1.00 12.43 87 ALA A CA 1
ATOM 645 C C . ALA A 1 85 ? 30.562 55.297 -2.132 1.00 13.22 87 ALA A C 1
ATOM 646 O O . ALA A 1 85 ? 31.243 54.817 -3.034 1.00 15.25 87 ALA A O 1
ATOM 648 N N . GLY A 1 86 ? 30.485 54.739 -0.927 1.00 13.44 88 GLY A N 1
ATOM 649 C CA . GLY A 1 86 ? 31.282 53.549 -0.591 1.00 14.34 88 GLY A CA 1
ATOM 650 C C . GLY A 1 86 ? 30.872 52.340 -1.425 1.00 16.15 88 GLY A C 1
ATOM 651 O O . GLY A 1 86 ? 31.721 51.589 -1.924 1.00 16.33 88 GLY A O 1
ATOM 652 N N . GLU A 1 87 ? 29.563 52.184 -1.598 1.00 16.09 89 GLU A N 1
ATOM 653 C CA . GLU A 1 87 ? 28.983 51.105 -2.417 1.00 19.22 89 GLU A CA 1
ATOM 654 C C . GLU A 1 87 ? 29.320 51.273 -3.895 1.00 19.92 89 GLU A C 1
ATOM 655 O O . GLU A 1 87 ? 29.432 50.286 -4.606 1.00 22.73 89 GLU A O 1
ATOM 661 N N . ALA A 1 88 ? 29.484 52.516 -4.353 1.00 18.29 90 ALA A N 1
ATOM 662 C CA . ALA A 1 88 ? 29.923 52.808 -5.723 1.00 19.22 90 ALA A CA 1
ATOM 663 C C . ALA A 1 88 ? 31.449 52.709 -5.939 1.00 18.89 90 ALA A C 1
ATOM 664 O O . ALA A 1 88 ? 31.928 53.062 -7.001 1.00 23.85 90 ALA A O 1
ATOM 666 N N . GLY A 1 89 ? 32.207 52.270 -4.939 1.00 17.02 91 GLY A N 1
ATOM 667 C CA . GLY A 1 89 ? 33.654 52.077 -5.081 1.00 17.79 91 GLY A CA 1
ATOM 668 C C . GLY A 1 89 ? 34.495 53.341 -5.148 1.00 17.04 91 GLY A C 1
ATOM 669 O O . GLY A 1 89 ? 35.614 53.331 -5.641 1.00 19.31 91 GLY A O 1
ATOM 670 N N . VAL A 1 90 ? 33.976 54.430 -4.602 1.00 16.40 92 VAL A N 1
ATOM 671 C CA . VAL A 1 90 ? 34.689 55.701 -4.583 1.00 15.22 92 VAL A CA 1
ATOM 672 C C . VAL A 1 90 ? 35.919 55.600 -3.682 1.00 14.89 92 VAL A C 1
ATOM 673 O O . VAL A 1 90 ? 35.793 55.280 -2.523 1.00 17.88 92 VAL A O 1
ATOM 677 N N . GLY A 1 91 ? 37.109 55.861 -4.219 1.00 18.34 93 GLY A N 1
ATOM 678 C CA . GLY A 1 91 ? 38.343 55.774 -3.426 1.00 18.33 93 GLY A CA 1
ATOM 679 C C . GLY A 1 91 ? 38.540 56.938 -2.473 1.00 17.86 93 GLY A C 1
ATOM 680 O O . GLY A 1 91 ? 38.836 56.750 -1.290 1.00 16.83 93 GLY A O 1
ATOM 681 N N . LYS A 1 92 ? 38.390 58.145 -3.012 1.00 15.95 94 LYS A N 1
ATOM 682 C CA . LYS A 1 92 ? 38.521 59.364 -2.239 1.00 14.91 94 LYS A CA 1
ATOM 683 C C . LYS A 1 92 ? 37.256 60.215 -2.388 1.00 12.81 94 LYS A C 1
ATOM 684 O O . LYS A 1 92 ? 36.899 60.637 -3.495 1.00 12.47 94 LYS A O 1
ATOM 690 N N . LEU A 1 93 ? 36.591 60.448 -1.261 1.00 11.61 95 LEU A N 1
ATOM 691 C CA . LEU A 1 93 ? 35.321 61.198 -1.216 1.00 10.12 95 LEU A CA 1
ATOM 692 C C . LEU A 1 93 ? 35.589 62.525 -0.516 1.00 9.75 95 LEU A C 1
ATOM 693 O O . LEU A 1 93 ? 35.935 62.552 0.674 1.00 10.42 95 LEU A O 1
ATOM 698 N N . GLY A 1 94 ? 35.449 63.622 -1.251 1.00 8.58 96 GLY A N 1
ATOM 699 C CA . GLY A 1 94 ? 35.579 64.936 -0.666 1.00 8.79 96 GLY A CA 1
ATOM 700 C C . GLY A 1 94 ? 34.364 65.248 0.185 1.00 8.62 96 GLY A C 1
ATOM 701 O O . GLY A 1 94 ? 33.271 64.776 -0.103 1.00 9.53 96 GLY A O 1
ATOM 702 N N . PHE A 1 95 ? 34.567 66.014 1.248 1.00 8.86 97 PHE A N 1
ATOM 703 C CA . PHE A 1 95 ? 33.448 66.522 2.059 1.00 8.48 97 PHE A CA 1
ATOM 704 C C . PHE A 1 95 ? 33.758 67.932 2.496 1.00 9.00 97 PHE A C 1
ATOM 705 O O . PHE A 1 95 ? 34.915 68.384 2.460 1.00 9.00 97 PHE A O 1
ATOM 713 N N . GLU A 1 96 ? 32.718 68.641 2.923 1.00 8.47 98 GLU A N 1
ATOM 714 C CA . GLU A 1 96 ? 32.874 70.042 3.267 1.00 9.26 98 GLU A CA 1
ATOM 715 C C . GLU A 1 96 ? 33.108 70.208 4.766 1.00 8.84 98 GLU A C 1
ATOM 716 O O . GLU A 1 96 ? 32.186 70.295 5.578 1.00 8.42 98 GLU A O 1
ATOM 722 N N . SER A 1 97 ? 34.377 70.241 5.121 1.00 8.70 99 SER A N 1
ATOM 723 C CA . SER A 1 97 ? 34.788 70.365 6.506 1.00 9.09 99 SER A CA 1
ATOM 724 C C . SER A 1 97 ? 34.390 71.685 7.158 1.00 8.06 99 SER A C 1
ATOM 725 O O . SER A 1 97 ? 34.382 71.771 8.377 1.00 8.04 99 SER A O 1
ATOM 728 N N . HIS A 1 98 ? 34.021 72.700 6.368 1.00 8.62 100 HIS A N 1
ATOM 729 C CA . HIS A 1 98 ? 33.556 73.969 6.920 1.00 9.66 100 HIS A CA 1
ATOM 730 C C . HIS A 1 98 ? 32.127 73.915 7.475 1.00 9.16 100 HIS A C 1
ATOM 731 O O . HIS A 1 98 ? 31.709 74.818 8.201 1.00 10.08 100 HIS A O 1
ATOM 738 N N A VAL A 1 99 ? 31.397 72.854 7.153 0.50 9.07 101 VAL A N 1
ATOM 739 N N B VAL A 1 99 ? 31.378 72.871 7.120 0.50 9.09 101 VAL A N 1
ATOM 740 C CA A VAL A 1 99 ? 30.035 72.715 7.635 0.50 9.14 101 VAL A CA 1
ATOM 741 C CA B VAL A 1 99 ? 30.009 72.696 7.610 0.50 9.35 101 VAL A CA 1
ATOM 742 C C A VAL A 1 99 ? 29.729 71.368 8.315 0.50 8.45 101 VAL A C 1
ATOM 743 C C B VAL A 1 99 ? 29.743 71.367 8.333 0.50 8.51 101 VAL A C 1
ATOM 744 O O A VAL A 1 99 ? 28.921 71.324 9.229 0.50 9.43 101 VAL A O 1
ATOM 745 O O B VAL A 1 99 ? 28.972 71.332 9.281 0.50 9.43 101 VAL A O 1
ATOM 752 N N . VAL A 1 100 ? 30.369 70.280 7.899 1.00 7.80 102 VAL A N 1
ATOM 753 C CA . VAL A 1 100 ? 30.147 68.976 8.540 1.00 7.64 102 VAL A CA 1
ATOM 754 C C . VAL A 1 100 ? 30.687 69.039 9.987 1.00 7.26 102 VAL A C 1
ATOM 755 O O . VAL A 1 100 ? 31.811 69.490 10.225 1.00 7.21 102 VAL A O 1
ATOM 759 N N . THR A 1 101 ? 29.882 68.593 10.952 1.00 7.10 103 THR A N 1
ATOM 760 C CA . THR A 1 101 ? 30.287 68.600 12.359 1.00 7.14 103 THR A CA 1
ATOM 761 C C . THR A 1 101 ? 31.177 67.407 12.680 1.00 7.02 103 THR A C 1
ATOM 762 O O . THR A 1 101 ? 31.270 66.475 11.891 1.00 7.57 103 THR A O 1
ATOM 766 N N . VAL A 1 102 ? 31.807 67.424 13.843 1.00 6.93 104 VAL A N 1
ATOM 767 C CA . VAL A 1 102 ? 32.650 66.303 14.252 1.00 7.86 104 VAL A CA 1
ATOM 768 C C . VAL A 1 102 ? 31.783 65.034 14.402 1.00 8.02 104 VAL A C 1
ATOM 769 O O . VAL A 1 102 ? 32.125 63.973 13.875 1.00 8.19 104 VAL A O 1
ATOM 773 N N . ASP A 1 103 ? 30.631 65.155 15.059 1.00 7.82 105 ASP A N 1
ATOM 774 C CA . ASP A 1 103 ? 29.686 64.038 15.126 1.00 8.22 105 ASP A CA 1
ATOM 775 C C . ASP A 1 103 ? 29.239 63.606 13.724 1.00 7.97 105 ASP A C 1
ATOM 776 O O . ASP A 1 103 ? 29.078 62.410 13.455 1.00 8.90 105 ASP A O 1
ATOM 781 N N . GLY A 1 104 ? 29.017 64.574 12.839 1.00 8.17 106 GLY A N 1
ATOM 782 C CA . GLY A 1 104 ? 28.586 64.283 11.486 1.00 8.50 106 GLY A CA 1
ATOM 783 C C . GLY A 1 104 ? 29.638 63.497 10.703 1.00 8.79 106 GLY A C 1
ATOM 784 O O . GLY A 1 104 ? 29.306 62.563 9.980 1.00 8.20 106 GLY A O 1
ATOM 785 N N . LEU A 1 105 ? 30.902 63.880 10.853 1.00 8.71 107 LEU A N 1
ATOM 786 C CA . LEU A 1 105 ? 31.990 63.151 10.199 1.00 8.52 107 LEU A CA 1
ATOM 787 C C . LEU A 1 105 ? 32.081 61.711 10.724 1.00 8.45 107 LEU A C 1
ATOM 788 O O . LEU A 1 105 ? 32.261 60.778 9.936 1.00 8.62 107 LEU A O 1
ATOM 793 N N . ASP A 1 106 ? 31.933 61.521 12.034 1.00 9.75 108 ASP A N 1
ATOM 794 C CA . ASP A 1 106 ? 31.898 60.164 12.609 1.00 10.38 108 ASP A CA 1
ATOM 795 C C . ASP A 1 106 ? 30.792 59.321 11.942 1.00 9.57 108 ASP A C 1
ATOM 796 O O . ASP A 1 106 ? 30.982 58.119 11.655 1.00 9.66 108 ASP A O 1
ATOM 801 N N . ALA A 1 107 ? 29.643 59.938 11.670 1.00 9.08 109 ALA A N 1
ATOM 802 C CA . ALA A 1 107 ? 28.550 59.211 10.985 1.00 9.43 109 ALA A CA 1
ATOM 803 C C . ALA A 1 107 ? 28.901 58.850 9.546 1.00 9.35 109 ALA A C 1
ATOM 804 O O . ALA A 1 107 ? 28.614 57.726 9.104 1.00 11.55 109 ALA A O 1
ATOM 806 N N . LEU A 1 108 ? 29.490 59.802 8.817 1.00 9.72 110 LEU A N 1
ATOM 807 C CA . LEU A 1 108 ? 29.945 59.552 7.444 1.00 9.70 110 LEU A CA 1
ATOM 808 C C . LEU A 1 108 ? 30.921 58.382 7.449 1.00 11.24 110 LEU A C 1
ATOM 809 O O . LEU A 1 108 ? 30.806 57.482 6.612 1.00 11.97 110 LEU A O 1
ATOM 814 N N . ALA A 1 109 ? 31.877 58.414 8.387 1.00 9.79 111 ALA A N 1
ATOM 815 C CA . ALA A 1 109 ? 32.912 57.369 8.480 1.00 10.10 111 ALA A CA 1
ATOM 816 C C . ALA A 1 109 ? 32.285 56.021 8.790 1.00 10.33 111 ALA A C 1
ATOM 817 O O . ALA A 1 109 ? 32.696 55.007 8.235 1.00 11.72 111 ALA A O 1
ATOM 819 N N . GLY A 1 110 ? 31.280 56.015 9.660 1.00 11.39 112 GLY A N 1
ATOM 820 C CA . GLY A 1 110 ? 30.535 54.800 10.013 1.00 13.62 112 GLY A CA 1
ATOM 821 C C . GLY A 1 110 ? 29.846 54.182 8.811 1.00 14.03 112 GLY A C 1
ATOM 822 O O . GLY A 1 110 ? 29.821 52.958 8.646 1.00 15.84 112 GLY A O 1
ATOM 823 N N . ALA A 1 111 ? 29.312 55.020 7.935 1.00 13.34 113 ALA A N 1
ATOM 824 C CA . ALA A 1 111 ? 28.646 54.531 6.729 1.00 13.51 113 ALA A CA 1
ATOM 825 C C . ALA A 1 111 ? 29.629 53.904 5.745 1.00 13.17 113 ALA A C 1
ATOM 826 O O . ALA A 1 111 ? 29.211 53.190 4.845 1.00 15.85 113 ALA A O 1
ATOM 828 N N . LEU A 1 112 ? 30.926 54.171 5.921 1.00 13.09 114 LEU A N 1
ATOM 829 C CA . LEU A 1 112 ? 31.960 53.669 5.040 1.00 14.17 114 LEU A CA 1
ATOM 830 C C . LEU A 1 112 ? 32.766 52.530 5.675 1.00 15.64 114 LEU A C 1
ATOM 831 O O . LEU A 1 112 ? 33.751 52.081 5.096 1.00 17.90 114 LEU A O 1
ATOM 836 N N . GLU A 1 113 ? 32.366 52.050 6.848 1.00 15.44 115 GLU A N 1
ATOM 837 C CA . GLU A 1 113 ? 33.159 51.001 7.494 1.00 17.33 115 GLU A CA 1
ATOM 838 C C . GLU A 1 113 ? 33.245 49.755 6.601 1.00 17.60 115 GLU A C 1
ATOM 839 O O . GLU A 1 113 ? 32.233 49.265 6.082 1.00 18.43 115 GLU A O 1
ATOM 845 N N . GLY A 1 114 ? 34.466 49.265 6.410 1.00 20.42 116 GLY A N 1
ATOM 846 C CA . GLY A 1 114 ? 34.698 48.078 5.592 1.00 24.24 116 GLY A CA 1
ATOM 847 C C . GLY A 1 114 ? 34.773 48.371 4.107 1.00 26.32 116 GLY A C 1
ATOM 848 O O . GLY A 1 114 ? 34.870 47.451 3.305 1.00 27.17 116 GLY A O 1
ATOM 849 N N . LYS A 1 115 ? 34.710 49.649 3.737 1.00 25.26 117 LYS A N 1
ATOM 850 C CA . LYS A 1 115 ? 34.858 50.068 2.349 1.00 23.51 117 LYS A CA 1
ATOM 851 C C . LYS A 1 115 ? 36.188 50.772 2.268 1.00 23.81 117 LYS A C 1
ATOM 852 O O . LYS A 1 115 ? 36.663 51.328 3.258 1.00 30.54 117 LYS A O 1
ATOM 858 N N . ASN A 1 116 ? 36.796 50.771 1.095 1.00 25.63 118 ASN A N 1
ATOM 859 C CA . ASN A 1 116 ? 38.076 51.444 0.950 1.00 28.49 118 ASN A CA 1
ATOM 860 C C . ASN A 1 116 ? 37.821 52.818 0.355 1.00 27.52 118 ASN A C 1
ATOM 861 O O . ASN A 1 116 ? 38.201 53.125 -0.776 1.00 28.81 118 ASN A O 1
ATOM 866 N N . THR A 1 117 ? 37.109 53.621 1.133 1.00 22.77 119 THR A N 1
ATOM 867 C CA . THR A 1 117 ? 36.787 55.002 0.775 1.00 19.13 119 THR A CA 1
ATOM 868 C C . THR A 1 117 ? 37.363 55.892 1.853 1.00 17.43 119 THR A C 1
ATOM 869 O O . THR A 1 117 ? 37.038 55.711 3.026 1.00 20.42 119 THR A O 1
ATOM 873 N N . GLU A 1 118 ? 38.218 56.836 1.465 1.00 16.22 120 GLU A N 1
ATOM 874 C CA . GLU A 1 118 ? 38.800 57.803 2.390 1.00 16.60 120 GLU A CA 1
ATOM 875 C C . GLU A 1 118 ? 38.018 59.120 2.288 1.00 14.40 120 GLU A C 1
ATOM 876 O O . GLU A 1 118 ? 37.755 59.611 1.184 1.00 13.98 120 GLU A O 1
ATOM 882 N N . LEU A 1 119 ? 37.676 59.695 3.435 1.00 13.57 121 LEU A N 1
ATOM 883 C CA . LEU A 1 119 ? 37.030 61.003 3.480 1.00 13.11 121 LEU A CA 1
ATOM 884 C C . LEU A 1 119 ? 38.105 62.071 3.459 1.00 13.38 121 LEU A C 1
ATOM 885 O O . LEU A 1 119 ? 38.995 62.074 4.314 1.00 16.83 121 LEU A O 1
ATOM 890 N N . VAL A 1 120 ? 38.020 62.978 2.495 1.00 11.22 122 VAL A N 1
ATOM 891 C CA . VAL A 1 120 ? 39.042 63.994 2.299 1.00 10.80 122 VAL A CA 1
ATOM 892 C C . VAL A 1 120 ? 38.457 65.398 2.395 1.00 11.21 122 VAL A C 1
ATOM 893 O O . VAL A 1 120 ? 37.482 65.722 1.712 1.00 10.75 122 VAL A O 1
ATOM 897 N N . ARG A 1 121 ? 39.053 66.236 3.236 1.00 12.63 123 ARG A N 1
ATOM 898 C CA . ARG A 1 121 ? 38.621 67.629 3.331 1.00 11.86 123 ARG A CA 1
ATOM 899 C C . ARG A 1 121 ? 38.677 68.306 1.953 1.00 11.61 123 ARG A C 1
ATOM 900 O O . ARG A 1 121 ? 39.710 68.276 1.252 1.00 12.20 123 ARG A O 1
ATOM 908 N N . ALA A 1 122 ? 37.561 68.917 1.562 1.00 10.25 124 ALA A N 1
ATOM 909 C CA . ALA A 1 122 ? 37.424 69.522 0.245 1.00 11.36 124 ALA A CA 1
ATOM 910 C C . ALA A 1 122 ? 36.630 70.833 0.244 1.00 11.92 124 ALA A C 1
ATOM 911 O O . ALA A 1 122 ? 36.065 71.212 -0.790 1.00 13.30 124 ALA A O 1
ATOM 913 N N . SER A 1 123 ? 36.604 71.549 1.362 1.00 10.99 125 SER A N 1
ATOM 914 C CA . SER A 1 123 ? 35.891 72.832 1.374 1.00 11.22 125 SER A CA 1
ATOM 915 C C . SER A 1 123 ? 36.566 73.806 0.423 1.00 11.70 125 SER A C 1
ATOM 916 O O . SER A 1 123 ? 37.794 73.939 0.420 1.00 13.09 125 SER A O 1
ATOM 919 N N . GLY A 1 124 ? 35.757 74.474 -0.394 1.00 12.05 126 GLY A N 1
ATOM 920 C CA . GLY A 1 124 ? 36.254 75.425 -1.375 1.00 11.83 126 GLY A CA 1
ATOM 921 C C . GLY A 1 124 ? 36.106 74.943 -2.801 1.00 12.72 126 GLY A C 1
ATOM 922 O O . GLY A 1 124 ? 36.241 75.725 -3.739 1.00 13.48 126 GLY A O 1
ATOM 923 N N . THR A 1 125 ? 35.832 73.657 -2.976 1.00 12.62 127 THR A N 1
ATOM 924 C CA . THR A 1 125 ? 35.784 73.086 -4.305 1.00 12.63 127 THR A CA 1
ATOM 925 C C . THR A 1 125 ? 34.622 73.690 -5.099 1.00 13.27 127 THR A C 1
ATOM 926 O O . THR A 1 125 ? 34.797 74.102 -6.252 1.00 13.13 127 THR A O 1
ATOM 930 N N . VAL A 1 126 ? 33.453 73.792 -4.478 1.00 11.07 128 VAL A N 1
ATOM 931 C CA . VAL A 1 126 ? 32.310 74.359 -5.193 1.00 12.31 128 VAL A CA 1
ATOM 932 C C . VAL A 1 126 ? 32.489 75.868 -5.393 1.00 12.88 128 VAL A C 1
ATOM 933 O O . VAL A 1 126 ? 32.182 76.393 -6.455 1.00 12.50 128 VAL A O 1
ATOM 937 N N . GLU A 1 127 ? 32.996 76.545 -4.365 1.00 13.33 129 GLU A N 1
ATOM 938 C CA . GLU A 1 127 ? 33.257 77.982 -4.411 1.00 14.39 129 GLU A CA 1
ATOM 939 C C . GLU A 1 127 ? 34.177 78.328 -5.572 1.00 15.52 129 GLU A C 1
ATOM 940 O O . GLU A 1 127 ? 34.017 79.383 -6.194 1.00 15.51 129 GLU A O 1
ATOM 946 N N . SER A 1 128 ? 35.122 77.434 -5.887 1.00 13.15 130 SER A N 1
ATOM 947 C CA . SER A 1 128 ? 36.083 77.678 -6.971 1.00 14.88 130 SER A CA 1
ATOM 948 C C . SER A 1 128 ? 35.412 77.913 -8.331 1.00 18.44 130 SER A C 1
ATOM 949 O O . SER A 1 128 ? 36.043 78.425 -9.256 1.00 19.46 130 SER A O 1
ATOM 952 N N . LEU A 1 129 ? 34.150 77.509 -8.451 1.00 18.51 131 LEU A N 1
ATOM 953 C CA . LEU A 1 129 ? 33.397 77.670 -9.693 1.00 20.71 131 LEU A CA 1
ATOM 954 C C . LEU A 1 129 ? 32.765 79.064 -9.880 1.00 24.80 131 LEU A C 1
ATOM 955 O O . LEU A 1 129 ? 32.398 79.431 -10.994 1.00 29.94 131 LEU A O 1
ATOM 960 N N A ARG A 1 130 ? 32.646 79.829 -8.804 0.70 25.85 132 ARG A N 1
ATOM 961 N N B ARG A 1 130 ? 32.621 79.821 -8.794 0.30 26.88 132 ARG A N 1
ATOM 962 C CA A ARG A 1 130 ? 32.008 81.145 -8.863 0.70 32.43 132 ARG A CA 1
ATOM 963 C CA B ARG A 1 130 ? 31.996 81.146 -8.848 0.30 31.37 132 ARG A CA 1
ATOM 964 C C A ARG A 1 130 ? 32.967 82.212 -9.392 0.70 37.13 132 ARG A C 1
ATOM 965 C C B ARG A 1 130 ? 32.958 82.208 -9.393 0.30 36.24 132 ARG A C 1
ATOM 966 O O A ARG A 1 130 ? 34.119 81.915 -9.722 0.70 33.77 132 ARG A O 1
ATOM 967 O O B ARG A 1 130 ? 34.102 81.904 -9.730 0.30 36.73 132 ARG A O 1
ATOM 982 N N . GLU A 1 131 ? 32.484 83.451 -9.483 1.00 43.57 133 GLU A N 1
ATOM 983 C CA . GLU A 1 131 ? 33.255 84.554 -10.081 1.00 48.10 133 GLU A CA 1
ATOM 984 C C . GLU A 1 131 ? 34.380 85.060 -9.193 1.00 45.22 133 GLU A C 1
ATOM 985 O O . GLU A 1 131 ? 35.424 85.481 -9.696 1.00 53.21 133 GLU A O 1
ATOM 991 N N . SER B 1 1 ? 30.587 81.674 41.131 1.00 39.69 3 SER B N 1
ATOM 992 C CA . SER B 1 1 ? 29.547 80.608 41.213 1.00 38.57 3 SER B CA 1
ATOM 993 C C . SER B 1 1 ? 28.361 80.940 40.313 1.00 31.24 3 SER B C 1
ATOM 994 O O . SER B 1 1 ? 27.894 82.070 40.263 1.00 38.44 3 SER B O 1
ATOM 996 N N . ASN B 1 2 ? 27.882 79.933 39.609 1.00 28.36 4 ASN B N 1
ATOM 997 C CA . ASN B 1 2 ? 26.679 80.025 38.832 1.00 24.03 4 ASN B CA 1
ATOM 998 C C . ASN B 1 2 ? 26.007 78.641 38.977 1.00 20.71 4 ASN B C 1
ATOM 999 O O . ASN B 1 2 ? 26.698 77.633 38.868 1.00 21.33 4 ASN B O 1
ATOM 1004 N N . ALA B 1 3 ? 24.702 78.584 39.253 1.00 18.79 5 ALA B N 1
ATOM 1005 C CA . ALA B 1 3 ? 24.010 77.289 39.401 1.00 19.43 5 ALA B CA 1
ATOM 1006 C C . ALA B 1 3 ? 24.107 76.465 38.112 1.00 18.76 5 ALA B C 1
ATOM 1007 O O . ALA B 1 3 ? 24.260 75.251 38.157 1.00 18.06 5 ALA B O 1
ATOM 1009 N N . ARG B 1 4 ? 24.042 77.140 36.969 1.00 16.79 6 ARG B N 1
ATOM 1010 C CA . ARG B 1 4 ? 24.083 76.451 35.683 1.00 15.81 6 ARG B CA 1
ATOM 1011 C C . ARG B 1 4 ? 25.480 75.909 35.383 1.00 14.82 6 ARG B C 1
ATOM 1012 O O . ARG B 1 4 ? 25.623 74.747 34.963 1.00 14.98 6 ARG B O 1
ATOM 1020 N N . ARG B 1 5 ? 26.500 76.730 35.611 1.00 12.56 7 ARG B N 1
ATOM 1021 C CA . ARG B 1 5 ? 27.872 76.279 35.421 1.00 12.69 7 ARG B CA 1
ATOM 1022 C C . ARG B 1 5 ? 28.253 75.235 36.444 1.00 13.51 7 ARG B C 1
ATOM 1023 O O . ARG B 1 5 ? 29.049 74.372 36.143 1.00 13.20 7 ARG B O 1
ATOM 1031 N N . ASP B 1 6 ? 27.711 75.337 37.656 1.00 14.04 8 ASP B N 1
ATOM 1032 C CA . ASP B 1 6 ? 27.955 74.310 38.673 1.00 15.62 8 ASP B CA 1
ATOM 1033 C C . ASP B 1 6 ? 27.428 72.938 38.223 1.00 14.11 8 ASP B C 1
ATOM 1034 O O . ASP B 1 6 ? 28.103 71.926 38.435 1.00 15.02 8 ASP B O 1
ATOM 1039 N N . LYS B 1 7 ? 26.251 72.892 37.600 1.00 11.83 9 LYS B N 1
ATOM 1040 C CA . LYS B 1 7 ? 25.740 71.628 37.066 1.00 15.18 9 LYS B CA 1
ATOM 1041 C C . LYS B 1 7 ? 26.659 71.105 35.968 1.00 14.12 9 LYS B C 1
ATOM 1042 O O . LYS B 1 7 ? 26.942 69.908 35.888 1.00 13.19 9 LYS B O 1
ATOM 1048 N N . LEU B 1 8 ? 27.140 72.015 35.127 1.00 12.44 10 LEU B N 1
ATOM 1049 C CA . LEU B 1 8 ? 28.048 71.629 34.064 1.00 10.95 10 LEU B CA 1
ATOM 1050 C C . LEU B 1 8 ? 29.355 71.086 34.637 1.00 11.57 10 LEU B C 1
ATOM 1051 O O . LEU B 1 8 ? 29.833 70.040 34.176 1.00 11.43 10 LEU B O 1
ATOM 1056 N N . LYS B 1 9 ? 29.907 71.758 35.648 1.00 12.79 11 LYS B N 1
ATOM 1057 C CA . LYS B 1 9 ? 31.147 71.290 36.283 1.00 12.71 11 LYS B CA 1
ATOM 1058 C C . LYS B 1 9 ? 31.002 69.860 36.803 1.00 14.26 11 LYS B C 1
ATOM 1059 O O . LYS B 1 9 ? 31.910 69.042 36.628 1.00 14.71 11 LYS B O 1
ATOM 1065 N N . ALA B 1 10 ? 29.855 69.549 37.417 1.00 13.98 12 ALA B N 1
ATOM 1066 C CA . ALA B 1 10 ? 29.608 68.201 37.941 1.00 14.81 12 ALA B CA 1
ATOM 1067 C C . ALA B 1 10 ? 29.577 67.177 36.794 1.00 16.08 12 ALA B C 1
ATOM 1068 O O . ALA B 1 10 ? 30.165 66.091 36.890 1.00 18.82 12 ALA B O 1
ATOM 1070 N N . GLN B 1 11 ? 28.921 67.543 35.694 1.00 15.25 13 GLN B N 1
ATOM 1071 C CA . GLN B 1 11 ? 28.853 66.674 34.533 1.00 16.42 13 GLN B CA 1
ATOM 1072 C C . GLN B 1 11 ? 30.206 66.499 33.844 1.00 15.97 13 GLN B C 1
ATOM 1073 O O . GLN B 1 11 ? 30.539 65.387 33.425 1.00 19.53 13 GLN B O 1
ATOM 1079 N N . ILE B 1 12 ? 30.972 67.586 33.727 1.00 14.50 14 ILE B N 1
ATOM 1080 C CA . ILE B 1 12 ? 32.331 67.556 33.148 1.00 15.87 14 ILE B CA 1
ATOM 1081 C C . ILE B 1 12 ? 33.162 66.511 33.903 1.00 15.17 14 ILE B C 1
ATOM 1082 O O . ILE B 1 12 ? 33.774 65.618 33.303 1.00 15.09 14 ILE B O 1
ATOM 1087 N N . ALA B 1 13 ? 33.138 66.608 35.223 1.00 15.00 15 ALA B N 1
ATOM 1088 C CA . ALA B 1 13 ? 33.891 65.689 36.080 1.00 16.73 15 ALA B CA 1
ATOM 1089 C C . ALA B 1 13 ? 33.390 64.256 35.945 1.00 17.37 15 ALA B C 1
ATOM 1090 O O . ALA B 1 13 ? 34.198 63.341 35.865 1.00 18.34 15 ALA B O 1
ATOM 1092 N N . ALA B 1 14 ? 32.070 64.071 35.913 1.00 18.17 16 ALA B N 1
ATOM 1093 C CA . ALA B 1 14 ? 31.475 62.734 35.733 1.00 20.92 16 ALA B CA 1
ATOM 1094 C C . ALA B 1 14 ? 31.871 62.103 34.393 1.00 22.69 16 ALA B C 1
ATOM 1095 O O . ALA B 1 14 ? 32.008 60.877 34.296 1.00 27.82 16 ALA B O 1
ATOM 1097 N N . SER B 1 15 ? 32.078 62.934 33.373 1.00 17.75 17 SER B N 1
ATOM 1098 C CA . SER B 1 15 ? 32.508 62.452 32.058 1.00 19.13 17 SER B CA 1
ATOM 1099 C C . SER B 1 15 ? 34.011 62.271 31.947 1.00 17.00 17 SER B C 1
ATOM 1100 O O . SER B 1 15 ? 34.502 61.946 30.877 1.00 20.18 17 SER B O 1
ATOM 1103 N N . GLY B 1 16 ? 34.744 62.506 33.029 1.00 15.53 18 GLY B N 1
ATOM 1104 C CA . GLY B 1 16 ? 36.190 62.312 33.041 1.00 15.41 18 GLY B CA 1
ATOM 1105 C C . GLY B 1 16 ? 36.976 63.430 32.366 1.00 15.09 18 GLY B C 1
ATOM 1106 O O . GLY B 1 16 ? 38.089 63.206 31.886 1.00 16.32 18 GLY B O 1
ATOM 1107 N N . LEU B 1 17 ? 36.402 64.634 32.316 1.00 13.30 19 LEU B N 1
ATOM 1108 C CA . LEU B 1 17 ? 37.051 65.767 31.670 1.00 13.01 19 LEU B CA 1
ATOM 1109 C C . LEU B 1 17 ? 37.576 66.726 32.726 1.00 12.97 19 LEU B C 1
ATOM 1110 O O . LEU B 1 17 ? 37.002 66.825 33.812 1.00 14.85 19 LEU B O 1
ATOM 1115 N N . ASP B 1 18 ? 38.641 67.447 32.398 1.00 11.16 20 ASP B N 1
ATOM 1116 C CA . ASP B 1 18 ? 39.170 68.504 33.265 1.00 12.17 20 ASP B CA 1
ATOM 1117 C C . ASP B 1 18 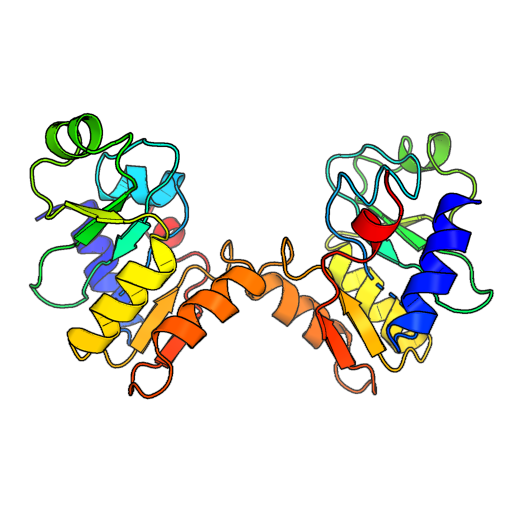? 38.603 69.893 32.960 1.00 11.49 20 ASP B C 1
ATOM 1118 O O . ASP B 1 18 ? 38.701 70.799 33.777 1.00 11.03 20 ASP B O 1
ATOM 1123 N N . ALA B 1 19 ? 38.045 70.048 31.770 1.00 9.96 21 ALA B N 1
ATOM 1124 C CA . ALA B 1 19 ? 37.420 71.305 31.340 1.00 9.31 21 ALA B CA 1
ATOM 1125 C C . ALA B 1 19 ? 36.616 71.056 30.083 1.00 8.62 21 ALA B C 1
ATOM 1126 O O . ALA B 1 19 ? 36.726 70.005 29.460 1.00 9.34 21 ALA B O 1
ATOM 1136 N N . LEU B 1 21 ? 35.152 73.322 26.534 1.00 7.71 23 LEU B N 1
ATOM 1137 C CA . LEU B 1 21 ? 35.002 74.486 25.689 1.00 8.63 23 LEU B CA 1
ATOM 1138 C C . LEU B 1 21 ? 33.582 74.511 25.159 1.00 8.93 23 LEU B C 1
ATOM 1139 O O . LEU B 1 21 ? 33.114 73.541 24.567 1.00 9.98 23 LEU B O 1
ATOM 1144 N N . ILE B 1 22 ? 32.898 75.631 25.393 1.00 8.15 24 ILE B N 1
ATOM 1145 C CA . ILE B 1 22 ? 31.574 75.858 24.875 1.00 8.58 24 ILE B CA 1
ATOM 1146 C C . ILE B 1 22 ? 31.657 76.847 23.719 1.00 8.40 24 ILE B C 1
ATOM 1147 O O . ILE B 1 22 ? 32.096 77.997 23.908 1.00 8.51 24 ILE B O 1
ATOM 1152 N N . SER B 1 23 ? 31.238 76.381 22.544 1.00 8.62 25 SER B N 1
ATOM 1153 C CA . SER B 1 23 ? 31.339 77.099 21.265 1.00 10.92 25 SER B CA 1
ATOM 1154 C C . SER B 1 23 ? 29.974 77.580 20.761 1.00 11.54 25 SER B C 1
ATOM 1155 O O . SER B 1 23 ? 29.893 78.509 19.957 1.00 13.22 25 SER B O 1
ATOM 1158 N N . ASP B 1 24 ? 28.918 76.909 21.192 1.00 10.98 26 ASP B N 1
ATOM 1159 C CA . ASP B 1 24 ? 27.553 77.186 20.714 1.00 10.77 26 ASP B CA 1
ATOM 1160 C C . ASP B 1 24 ? 27.050 78.455 21.369 1.00 10.13 26 ASP B C 1
ATOM 1161 O O . ASP B 1 24 ? 27.081 78.556 22.590 1.00 9.79 26 ASP B O 1
ATOM 1166 N N . LEU B 1 25 ? 26.565 79.416 20.584 1.00 10.61 27 LEU B N 1
ATOM 1167 C CA . LEU B 1 25 ? 26.227 80.721 21.144 1.00 11.83 27 LEU B CA 1
ATOM 1168 C C . LEU B 1 25 ? 25.050 80.658 22.113 1.00 10.65 27 LEU B C 1
ATOM 1169 O O . LEU B 1 25 ? 25.083 81.288 23.171 1.00 10.16 27 LEU B O 1
ATOM 1174 N N . ILE B 1 26 ? 24.039 79.854 21.802 1.00 11.08 28 ILE B N 1
ATOM 1175 C CA . ILE B 1 26 ? 22.932 79.688 22.723 1.00 11.40 28 ILE B CA 1
ATOM 1176 C C . ILE B 1 26 ? 23.419 79.124 24.076 1.00 9.31 28 ILE B C 1
ATOM 1177 O O . ILE B 1 26 ? 22.981 79.568 25.130 1.00 9.90 28 ILE B O 1
ATOM 1182 N N . ASN B 1 27 ? 24.349 78.177 24.055 1.00 8.29 29 ASN B N 1
ATOM 1183 C CA . ASN B 1 27 ? 24.875 77.619 25.286 1.00 7.82 29 ASN B CA 1
ATOM 1184 C C . ASN B 1 27 ? 25.783 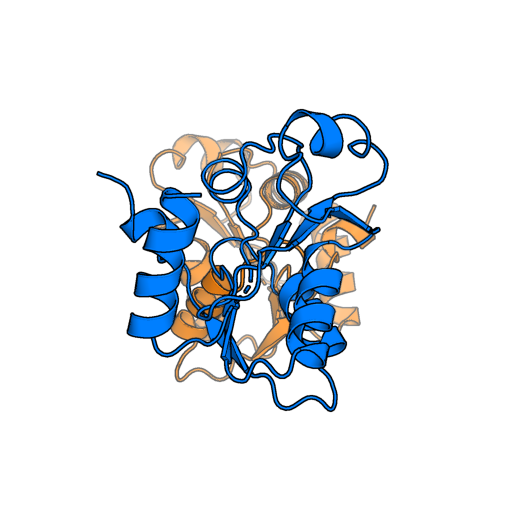78.573 26.056 1.00 7.01 29 ASN B C 1
ATOM 1185 O O . ASN B 1 27 ? 25.764 78.585 27.276 1.00 8.05 29 ASN B O 1
ATOM 1190 N N . VAL B 1 28 ? 26.558 79.369 25.341 1.00 6.70 30 VAL B N 1
ATOM 1191 C CA . VAL B 1 28 ? 27.377 80.397 25.962 1.00 7.23 30 VAL B CA 1
ATOM 1192 C C . VAL B 1 28 ? 26.471 81.376 26.700 1.00 7.88 30 VAL B C 1
ATOM 1193 O O . VAL B 1 28 ? 26.736 81.726 27.839 1.00 8.33 30 VAL B O 1
ATOM 1197 N N . ARG B 1 29 ? 25.392 81.789 26.050 1.00 8.96 31 ARG B N 1
ATOM 1198 C CA . ARG B 1 29 ? 24.446 82.704 26.685 1.00 9.81 31 ARG B CA 1
ATOM 1199 C C . ARG B 1 29 ? 23.795 82.087 27.935 1.00 9.78 31 ARG B C 1
ATOM 1200 O O . ARG B 1 29 ? 23.692 82.722 28.980 1.00 10.27 31 ARG B O 1
ATOM 1208 N N . TYR B 1 30 ? 23.341 80.848 27.814 1.00 8.87 32 TYR B N 1
ATOM 1209 C CA . TYR B 1 30 ? 22.756 80.148 28.940 1.00 10.03 32 TYR B CA 1
ATOM 1210 C C . TYR B 1 30 ? 23.697 80.126 30.137 1.00 9.70 32 TYR B C 1
ATOM 1211 O O . TYR B 1 30 ? 23.280 80.406 31.269 1.00 10.46 32 TYR B O 1
ATOM 1220 N N . LEU B 1 31 ? 24.971 79.838 29.891 1.00 7.60 33 LEU B N 1
ATOM 1221 C CA . LEU B 1 31 ? 25.917 79.634 30.976 1.00 8.17 33 LEU B CA 1
ATOM 1222 C C . LEU B 1 31 ? 26.548 80.895 31.537 1.00 8.61 33 LEU B C 1
ATOM 1223 O O . LEU B 1 31 ? 27.053 80.859 32.658 1.00 9.84 33 LEU B O 1
ATOM 1228 N N . SER B 1 32 ? 26.523 81.990 30.776 1.00 8.89 34 SER B N 1
ATOM 1229 C CA . SER B 1 32 ? 27.253 83.228 31.169 1.00 9.29 34 SER B CA 1
ATOM 1230 C C . SER B 1 32 ? 26.431 84.495 31.198 1.00 9.56 34 SER B C 1
ATOM 1231 O O . SER B 1 32 ? 26.851 85.480 31.810 1.00 10.25 34 SER B O 1
ATOM 1234 N N . GLY B 1 33 ? 25.323 84.505 30.474 1.00 8.96 35 GLY B N 1
ATOM 1235 C CA . GLY B 1 33 ? 24.538 85.742 30.244 1.00 9.63 35 GLY B CA 1
ATOM 1236 C C . GLY B 1 33 ? 24.955 86.542 29.022 1.00 10.15 35 GLY B C 1
ATOM 1237 O O . GLY B 1 33 ? 24.242 87.442 28.608 1.00 11.76 35 GLY B O 1
ATOM 1238 N N . PHE B 1 34 ? 26.096 86.210 28.419 1.00 9.73 36 PHE B N 1
ATOM 1239 C CA . PHE B 1 34 ? 26.601 86.957 27.262 1.00 9.69 36 PHE B CA 1
ATOM 1240 C C . PHE B 1 34 ? 25.881 86.532 25.987 1.00 10.42 36 PHE B C 1
ATOM 1241 O O . PHE B 1 34 ? 25.864 85.357 25.640 1.00 11.62 36 PHE B O 1
ATOM 1249 N N . SER B 1 35 ? 25.297 87.495 25.286 1.00 10.89 37 SER B N 1
ATOM 1250 C CA . SER B 1 35 ? 24.494 87.210 24.101 1.00 12.06 37 SER B CA 1
ATOM 1251 C C . SER B 1 35 ? 25.048 87.724 22.776 1.00 13.39 37 SER B C 1
ATOM 1252 O O . SER B 1 35 ? 24.295 87.799 21.796 1.00 15.14 37 SER B O 1
ATOM 1255 N N . GLY B 1 36 ? 26.334 88.049 22.720 1.00 12.29 38 GLY B N 1
ATOM 1256 C CA . GLY B 1 36 ? 26.941 88.586 21.506 1.00 13.33 38 GLY B CA 1
ATOM 1257 C C . GLY B 1 36 ? 27.075 87.513 20.429 1.00 13.44 38 GLY B C 1
ATOM 1258 O O . GLY B 1 36 ? 26.993 86.318 20.710 1.00 17.05 38 GLY B O 1
ATOM 1259 N N . SER B 1 37 ? 27.299 87.946 19.197 1.00 13.25 39 SER B N 1
ATOM 1260 C CA . SER B 1 37 ? 27.282 87.048 18.039 1.00 15.28 39 SER B CA 1
ATOM 1261 C C . SER B 1 37 ? 28.557 86.226 17.878 1.00 14.37 39 SER B C 1
ATOM 1262 O O . SER B 1 37 ? 28.609 85.326 17.049 1.00 17.47 39 SER B O 1
ATOM 1265 N N . ASN B 1 38 ? 29.590 86.566 18.635 1.00 12.45 40 ASN B N 1
ATOM 1266 C CA . ASN B 1 38 ? 30.839 85.808 18.622 1.00 13.81 40 ASN B CA 1
ATOM 1267 C C . ASN B 1 38 ? 31.285 85.661 20.051 1.00 13.08 40 ASN B C 1
ATOM 1268 O O . ASN B 1 38 ? 31.414 86.641 20.778 1.00 13.20 40 ASN B O 1
ATOM 1273 N N . GLY B 1 39 ? 31.516 84.428 20.465 1.00 12.34 41 GLY B N 1
ATOM 1274 C CA . GLY B 1 39 ? 31.982 84.193 21.807 1.00 10.24 41 GLY B CA 1
ATOM 1275 C C . GLY B 1 39 ? 32.166 82.724 22.099 1.00 8.93 41 GLY B C 1
ATOM 1276 O O . GLY B 1 39 ? 31.566 81.867 21.448 1.00 8.93 41 GLY B O 1
ATOM 1277 N N . ALA B 1 40 ? 32.985 82.439 23.096 1.00 8.42 42 ALA B N 1
ATOM 1278 C CA . ALA B 1 40 ? 33.157 81.080 23.571 1.00 7.57 42 ALA B CA 1
ATOM 1279 C C . ALA B 1 40 ? 33.475 81.130 25.050 1.00 7.29 42 ALA B C 1
ATOM 1280 O O . ALA B 1 40 ? 33.907 82.181 25.578 1.00 8.97 42 ALA B O 1
ATOM 1282 N N . LEU B 1 41 ? 33.258 80.005 25.729 1.00 7.00 43 LEU B N 1
ATOM 1283 C CA . LEU B 1 41 ? 33.422 79.930 27.167 1.00 7.27 43 LEU B CA 1
ATOM 1284 C C . LEU B 1 41 ? 34.223 78.684 27.541 1.00 7.32 43 LEU B C 1
ATOM 1285 O O . LEU B 1 41 ? 33.946 77.600 27.035 1.00 9.10 43 LEU B O 1
ATOM 1290 N N . LEU B 1 42 ? 35.218 78.850 28.400 1.00 6.59 44 LEU B N 1
ATOM 1291 C CA . LEU B 1 42 ? 35.994 77.723 28.926 1.00 7.32 44 LEU B CA 1
ATOM 1292 C C . LEU B 1 42 ? 35.575 77.507 30.377 1.00 7.82 44 LEU B C 1
ATOM 1293 O O . LEU B 1 42 ? 35.668 78.430 31.209 1.00 8.20 44 LEU B O 1
ATOM 1298 N N . VAL B 1 43 ? 35.069 76.307 30.672 1.00 7.54 45 VAL B N 1
ATOM 1299 C CA . VAL B 1 43 ? 34.619 75.968 32.011 1.00 8.91 45 VAL B CA 1
ATOM 1300 C C . VAL B 1 43 ? 35.466 74.820 32.563 1.00 9.41 45 VAL B C 1
ATOM 1301 O O . VAL B 1 43 ? 35.610 73.767 31.932 1.00 8.95 45 VAL B O 1
ATOM 1305 N N . PHE B 1 44 ? 36.001 75.029 33.753 1.00 10.31 46 PHE B N 1
ATOM 1306 C CA . PHE B 1 44 ? 36.846 74.024 34.405 1.00 10.95 46 PHE B CA 1
ATOM 1307 C C . PHE B 1 44 ? 36.035 73.127 35.342 1.00 11.53 46 PHE B C 1
ATOM 1308 O O . PHE B 1 44 ? 35.062 73.567 35.939 1.00 11.28 46 PHE B O 1
ATOM 1316 N N . ALA B 1 45 ? 36.472 71.876 35.485 1.00 11.32 47 ALA B N 1
ATOM 1317 C CA . ALA B 1 45 ? 35.863 70.935 36.420 1.00 12.25 47 ALA B CA 1
ATOM 1318 C C . ALA B 1 45 ? 36.131 71.340 37.873 1.00 12.91 47 ALA B C 1
ATOM 1319 O O . ALA B 1 45 ? 35.276 71.143 38.739 1.00 14.73 47 ALA B O 1
ATOM 1321 N N . ASP B 1 46 ? 37.299 71.927 38.129 1.00 13.64 48 ASP B N 1
ATOM 1322 C CA . ASP B 1 46 ? 37.700 72.257 39.488 1.00 15.61 48 ASP B CA 1
ATOM 1323 C C . ASP B 1 46 ? 37.196 73.650 39.890 1.00 16.96 48 ASP B C 1
ATOM 1324 O O . ASP B 1 46 ? 36.277 74.176 39.269 1.00 15.88 48 ASP B O 1
ATOM 1329 N N A GLU B 1 47 ? 37.770 74.242 40.934 0.50 18.28 49 GLU B N 1
ATOM 1330 N N B GLU B 1 47 ? 37.800 74.234 40.922 0.50 17.69 49 GLU B N 1
ATOM 1331 C CA A GLU B 1 47 ? 37.241 75.499 41.468 0.50 18.99 49 GLU B CA 1
ATOM 1332 C CA B GLU B 1 47 ? 37.310 75.484 41.493 0.50 18.05 49 GLU B CA 1
ATOM 1333 C C A GLU B 1 47 ? 37.613 76.731 40.628 0.50 18.01 49 GLU B C 1
ATOM 1334 C C B GLU B 1 47 ? 37.633 76.723 40.644 0.50 17.62 49 GLU B C 1
ATOM 1335 O O A GLU B 1 47 ? 37.124 77.829 40.912 0.50 18.49 49 GLU B O 1
ATOM 1336 O O B GLU B 1 47 ? 37.126 77.812 40.932 0.50 17.95 49 GLU B O 1
ATOM 1347 N N . ARG B 1 48 ? 38.466 76.562 39.615 1.00 16.17 50 ARG B N 1
ATOM 1348 C CA . ARG B 1 48 ? 38.842 77.679 38.728 1.00 16.66 50 ARG B CA 1
ATOM 1349 C C . ARG B 1 48 ? 37.602 78.270 38.045 1.00 15.61 50 ARG B C 1
ATOM 1350 O O . ARG B 1 48 ? 36.684 77.528 37.655 1.00 12.94 50 ARG B O 1
ATOM 1358 N N . ASP B 1 49 ? 37.572 79.600 37.946 1.00 15.30 51 ASP B N 1
ATOM 1359 C CA . ASP B 1 49 ? 36.444 80.326 37.350 1.00 15.81 51 ASP B CA 1
ATOM 1360 C C . ASP B 1 49 ? 36.456 80.176 35.825 1.00 13.38 51 ASP B C 1
ATOM 1361 O O . ASP B 1 49 ? 37.491 79.929 35.226 1.00 12.97 51 ASP B O 1
ATOM 1366 N N . ALA B 1 50 ? 35.286 80.291 35.211 1.00 11.46 52 ALA B N 1
ATOM 1367 C CA . ALA B 1 50 ? 35.194 80.202 33.761 1.00 10.10 52 ALA B CA 1
ATOM 1368 C C . ALA B 1 50 ? 35.814 81.424 33.099 1.00 10.46 52 ALA B C 1
ATOM 1369 O O . ALA B 1 50 ? 35.882 82.496 33.695 1.00 12.86 52 ALA B O 1
ATOM 1371 N N . VAL B 1 51 ? 36.210 81.266 31.839 1.00 8.54 53 VAL B N 1
ATOM 1372 C CA . VAL B 1 51 ? 36.790 82.337 31.048 1.00 8.22 53 VAL B CA 1
ATOM 1373 C C . VAL B 1 51 ? 35.965 82.515 29.783 1.00 8.71 53 VAL B C 1
ATOM 1374 O O . VAL B 1 51 ? 35.745 81.571 29.026 1.00 7.94 53 VAL B O 1
ATOM 1378 N N . LEU B 1 52 ? 35.498 83.740 29.572 1.00 8.64 54 LEU B N 1
ATOM 1379 C CA . LEU B 1 52 ? 34.779 84.105 28.365 1.00 8.33 54 LEU B CA 1
ATOM 1380 C C . LEU B 1 52 ? 35.751 84.781 27.391 1.00 8.68 54 LEU B C 1
ATOM 1381 O O . LEU B 1 52 ? 36.600 85.589 27.802 1.00 10.98 54 LEU B O 1
ATOM 1386 N N . ALA B 1 53 ? 35.635 84.429 26.119 1.00 8.18 55 ALA B N 1
ATOM 1387 C CA . ALA B 1 53 ? 36.396 85.053 25.053 1.00 8.64 55 ALA B CA 1
ATOM 1388 C C . ALA B 1 53 ? 35.445 85.611 24.014 1.00 8.89 55 ALA B C 1
ATOM 1389 O O . ALA B 1 53 ? 34.493 84.950 23.624 1.00 9.42 55 ALA B O 1
ATOM 1391 N N . THR B 1 54 ? 35.711 86.841 23.586 1.00 8.91 56 THR B N 1
ATOM 1392 C CA . THR B 1 54 ? 34.918 87.481 22.533 1.00 10.03 56 THR B CA 1
ATOM 1393 C C . THR B 1 54 ? 35.796 88.484 21.806 1.00 10.13 56 THR B C 1
ATOM 1394 O O . THR B 1 54 ? 36.908 88.740 22.224 1.00 11.33 56 THR B O 1
ATOM 1398 N N . ASP B 1 55 ? 35.314 89.012 20.692 1.00 10.74 57 ASP B N 1
ATOM 1399 C CA . ASP B 1 55 ? 36.098 89.994 19.970 1.00 12.82 57 ASP B CA 1
ATOM 1400 C C . ASP B 1 55 ? 35.813 91.407 20.476 1.00 13.12 57 ASP B C 1
ATOM 1401 O O . ASP B 1 55 ? 34.898 91.638 21.282 1.00 12.32 57 ASP B O 1
ATOM 1406 N N . GLY B 1 56 ? 36.626 92.343 20.001 1.00 13.78 58 GLY B N 1
ATOM 1407 C CA . GLY B 1 56 ? 36.598 93.716 20.474 1.00 15.10 58 GLY B CA 1
ATOM 1408 C C . GLY B 1 56 ? 35.275 94.458 20.363 1.00 14.50 58 GLY B C 1
ATOM 1409 O O . GLY B 1 56 ? 35.043 95.390 21.149 1.00 17.94 58 GLY B O 1
ATOM 1410 N N . ARG B 1 57 ? 34.410 94.049 19.436 1.00 13.85 59 ARG B N 1
ATOM 1411 C CA . ARG B 1 57 ? 33.052 94.637 19.316 1.00 15.43 59 ARG B CA 1
ATOM 1412 C C . ARG B 1 57 ? 32.293 94.543 20.633 1.00 14.94 59 ARG B C 1
ATOM 1413 O O . ARG B 1 57 ? 31.458 95.397 20.946 1.00 15.69 59 ARG B O 1
ATOM 1421 N N . TYR B 1 58 ? 32.575 93.488 21.393 1.00 14.16 60 TYR B N 1
ATOM 1422 C CA . TYR B 1 58 ? 31.750 93.111 22.535 1.00 12.25 60 TYR B CA 1
ATOM 1423 C C . TYR B 1 58 ? 32.407 93.325 23.894 1.00 11.61 60 TYR B C 1
ATOM 1424 O O . TYR B 1 58 ? 31.933 92.784 24.886 1.00 12.18 60 TYR B O 1
ATOM 1433 N N . ARG B 1 59 ? 33.467 94.132 23.969 1.00 12.17 61 ARG B N 1
ATOM 1434 C CA . ARG B 1 59 ? 34.117 94.403 25.242 1.00 13.37 61 ARG B CA 1
ATOM 1435 C C . ARG B 1 59 ? 33.128 94.977 26.264 1.00 12.44 61 ARG B C 1
ATOM 1436 O O . ARG B 1 59 ? 33.027 94.499 27.401 1.00 11.18 61 ARG B O 1
ATOM 1444 N N . THR B 1 60 ? 32.385 96.001 25.846 1.00 11.24 62 THR B N 1
ATOM 1445 C CA . THR B 1 60 ? 31.426 96.662 26.732 1.00 11.60 62 THR B CA 1
ATOM 1446 C C . THR B 1 60 ? 30.276 95.719 27.084 1.00 8.95 62 THR B C 1
ATOM 1447 O O . THR B 1 60 ? 29.924 95.562 28.246 1.00 10.12 62 THR B O 1
ATOM 1451 N N . GLN B 1 61 ? 29.727 95.063 26.082 1.00 8.82 63 GLN B N 1
ATOM 1452 C CA . GLN B 1 61 ? 28.603 94.166 26.284 1.00 9.13 63 GLN B CA 1
ATOM 1453 C C . GLN B 1 61 ? 28.952 93.043 27.249 1.00 9.29 63 GLN B C 1
ATOM 1454 O O . GLN B 1 61 ? 28.204 92.759 28.183 1.00 8.41 63 GLN B O 1
ATOM 1460 N N . ALA B 1 62 ? 30.086 92.401 27.021 1.00 9.43 64 ALA B N 1
ATOM 1461 C CA . ALA B 1 62 ? 30.488 91.279 27.874 1.00 10.21 64 ALA B CA 1
ATOM 1462 C C . ALA B 1 62 ? 30.726 91.689 29.324 1.00 9.98 64 ALA B C 1
ATOM 1463 O O . ALA B 1 62 ? 30.337 90.974 30.255 1.00 10.57 64 ALA B O 1
ATOM 1465 N N . ALA B 1 63 ? 31.371 92.841 29.523 1.00 10.49 65 ALA B N 1
ATOM 1466 C CA . ALA B 1 63 ? 31.638 93.323 30.855 1.00 10.47 65 ALA B CA 1
ATOM 1467 C C . ALA B 1 63 ? 30.334 93.550 31.615 1.00 10.26 65 ALA B C 1
ATOM 1468 O O . ALA B 1 63 ? 30.273 93.299 32.800 1.00 9.94 65 ALA B O 1
ATOM 1470 N N . SER B 1 64 ? 29.301 94.030 30.920 1.00 9.46 66 SER B N 1
ATOM 1471 C CA . SER B 1 64 ? 28.017 94.305 31.557 1.00 9.62 66 SER B CA 1
ATOM 1472 C C . SER B 1 64 ? 27.159 93.056 31.744 1.00 8.83 66 SER B C 1
ATOM 1473 O O . SER B 1 64 ? 26.496 92.896 32.773 1.00 9.51 66 SER B O 1
ATOM 1476 N N . GLN B 1 65 ? 27.134 92.200 30.739 1.00 8.99 67 GLN B N 1
ATOM 1477 C CA . GLN B 1 65 ? 26.263 91.027 30.767 1.00 8.85 67 GLN B CA 1
ATOM 1478 C C . GLN B 1 65 ? 26.791 89.935 31.640 1.00 9.56 67 GLN B C 1
ATOM 1479 O O . GLN B 1 65 ? 25.995 89.262 32.298 1.00 12.47 67 GLN B O 1
ATOM 1485 N N . ALA B 1 66 ? 28.116 89.774 31.660 1.00 8.85 68 ALA B N 1
ATOM 1486 C CA . ALA B 1 66 ? 28.791 88.743 32.453 1.00 9.91 68 ALA B CA 1
ATOM 1487 C C . ALA B 1 66 ? 29.861 89.329 33.364 1.00 9.54 68 ALA B C 1
ATOM 1488 O O . ALA B 1 66 ? 31.051 89.054 33.202 1.00 9.18 68 ALA B O 1
ATOM 1490 N N . PRO B 1 67 ? 29.454 90.141 34.339 1.00 9.95 69 PRO B N 1
ATOM 1491 C CA . PRO B 1 67 ? 30.437 90.888 35.117 1.00 10.29 69 PRO B CA 1
ATOM 1492 C C . PRO B 1 67 ? 31.298 90.040 36.037 1.00 9.64 69 PRO B C 1
ATOM 1493 O O . PRO B 1 67 ? 32.308 90.511 36.535 1.00 10.67 69 PRO B O 1
ATOM 1497 N N . ASP B 1 68 ? 30.849 88.824 36.307 1.00 9.65 70 ASP B N 1
ATOM 1498 C CA . ASP B 1 68 ? 31.582 87.906 37.149 1.00 10.55 70 ASP B CA 1
ATOM 1499 C C . ASP B 1 68 ? 32.735 87.193 36.475 1.00 10.90 70 ASP B C 1
ATOM 1500 O O . ASP B 1 68 ? 33.533 86.558 37.172 1.00 12.73 70 ASP B O 1
ATOM 1505 N N . LEU B 1 69 ? 32.841 87.308 35.150 1.00 10.75 71 LEU B N 1
ATOM 1506 C CA . LEU B 1 69 ? 33.857 86.578 34.379 1.00 11.59 71 LEU B CA 1
ATOM 1507 C C . LEU B 1 69 ? 35.045 87.401 33.891 1.00 11.16 71 LEU B C 1
ATOM 1508 O O . LEU B 1 69 ? 34.931 88.588 33.504 1.00 11.39 71 LEU B O 1
ATOM 1513 N N . GLU B 1 70 ? 36.204 86.750 33.889 1.00 10.57 72 GLU B N 1
ATOM 1514 C CA . GLU B 1 70 ? 37.310 87.223 33.094 1.00 10.47 72 GLU B CA 1
ATOM 1515 C C . GLU B 1 70 ? 36.872 87.148 31.645 1.00 10.16 72 GLU B C 1
ATOM 1516 O O . GLU B 1 70 ? 36.405 86.098 31.191 1.00 10.16 72 GLU B O 1
ATOM 1522 N N . VAL B 1 71 ? 37.046 88.250 30.918 1.00 10.39 73 VAL B N 1
ATOM 1523 C CA . VAL B 1 71 ? 36.745 88.315 29.489 1.00 11.00 73 VAL B CA 1
ATOM 1524 C C . VAL B 1 71 ? 38.023 88.599 28.701 1.00 11.89 73 VAL B C 1
ATOM 1525 O O . VAL B 1 71 ? 38.660 89.644 28.874 1.00 15.74 73 VAL B O 1
ATOM 1529 N N . ALA B 1 72 ? 38.420 87.649 27.869 1.00 11.29 74 ALA B N 1
ATOM 1530 C CA . ALA B 1 72 ? 39.577 87.800 26.977 1.00 11.79 74 ALA B CA 1
ATOM 1531 C C . ALA B 1 72 ? 39.091 88.322 25.643 1.00 12.36 74 ALA B C 1
ATOM 1532 O O . ALA B 1 72 ? 38.112 87.818 25.096 1.00 12.48 74 ALA B O 1
ATOM 1534 N N . ILE B 1 73 ? 39.751 89.356 25.128 1.00 11.60 75 ILE B N 1
ATOM 1535 C CA . ILE B 1 73 ? 39.346 89.966 23.873 1.00 13.12 75 ILE B CA 1
ATOM 1536 C C . ILE B 1 73 ? 40.271 89.465 22.784 1.00 13.72 75 ILE B C 1
ATOM 1537 O O . ILE B 1 73 ? 41.462 89.825 22.757 1.00 15.36 75 ILE B O 1
ATOM 1542 N N . GLU B 1 74 ? 39.713 88.630 21.909 1.00 12.98 76 GLU B N 1
ATOM 1543 C CA . GLU B 1 74 ? 40.472 87.855 20.923 1.00 15.55 76 GLU B CA 1
ATOM 1544 C C . GLU B 1 74 ? 39.678 87.662 19.635 1.00 17.15 76 GLU B C 1
ATOM 1545 O O . GLU B 1 74 ? 38.458 87.456 19.670 1.00 17.91 76 GLU B O 1
ATOM 1551 N N A ARG B 1 75 ? 40.387 87.728 18.508 0.50 18.36 77 ARG B N 1
ATOM 1552 N N B ARG B 1 75 ? 40.342 87.709 18.488 0.50 18.25 77 ARG B N 1
ATOM 1553 C CA A ARG B 1 75 ? 39.789 87.552 17.178 0.50 19.99 77 ARG B CA 1
ATOM 1554 C CA B ARG B 1 75 ? 39.612 87.575 17.219 0.50 19.38 77 ARG B CA 1
ATOM 1555 C C A ARG B 1 75 ? 39.231 86.144 16.993 0.50 18.17 77 ARG B C 1
ATOM 1556 C C B ARG B 1 75 ? 39.280 86.119 16.862 0.50 18.06 77 ARG B C 1
ATOM 1557 O O A ARG B 1 75 ? 38.138 85.968 16.463 0.50 21.62 77 ARG B O 1
ATOM 1558 O O B ARG B 1 75 ? 38.389 85.880 16.045 0.50 19.33 77 ARG B O 1
ATOM 1573 N N . ALA B 1 76 ? 39.998 85.157 17.445 1.00 15.36 78 ALA B N 1
ATOM 1574 C CA . ALA B 1 76 ? 39.728 83.741 17.207 1.00 13.53 78 ALA B CA 1
ATOM 1575 C C . ALA B 1 76 ? 39.467 83.059 18.553 1.00 12.38 78 ALA B C 1
ATOM 1576 O O . ALA B 1 76 ? 40.384 82.555 19.205 1.00 11.47 78 ALA B O 1
ATOM 1578 N N . VAL B 1 77 ? 38.206 83.061 18.979 1.00 10.71 79 VAL B N 1
ATOM 1579 C CA . VAL B 1 77 ? 37.906 82.726 20.360 1.00 10.14 79 VAL B CA 1
ATOM 1580 C C . VAL B 1 77 ? 38.139 81.266 20.736 1.00 10.15 79 VAL B C 1
ATOM 1581 O O . VAL B 1 77 ? 38.551 80.979 21.854 1.00 12.10 79 VAL B O 1
ATOM 1585 N N . GLY B 1 78 ? 37.873 80.356 19.806 1.00 10.53 80 GLY B N 1
ATOM 1586 C CA . GLY B 1 78 ? 38.052 78.922 20.035 1.00 11.54 80 GLY B CA 1
ATOM 1587 C C . GLY B 1 78 ? 39.514 78.574 20.232 1.00 11.39 80 GLY B C 1
ATOM 1588 O O . GLY B 1 78 ? 39.877 77.969 21.241 1.00 11.29 80 GLY B O 1
ATOM 1589 N N . ARG B 1 79 ? 40.346 79.000 19.280 1.00 11.95 81 ARG B N 1
ATOM 1590 C CA . ARG B 1 79 ? 41.804 78.806 19.324 1.00 11.99 81 ARG B CA 1
ATOM 1591 C C . ARG B 1 79 ? 42.385 79.362 20.612 1.00 11.66 81 ARG B C 1
ATOM 1592 O O . ARG B 1 79 ? 43.234 78.735 21.263 1.00 12.63 81 ARG B O 1
ATOM 1600 N N . TYR B 1 80 ? 41.927 80.556 20.979 1.00 10.01 82 TYR B N 1
ATOM 1601 C CA . TYR B 1 80 ? 42.435 81.202 22.161 1.00 10.18 82 TYR B CA 1
ATOM 1602 C C . TYR B 1 80 ? 42.164 80.352 23.405 1.00 9.82 82 TYR B C 1
ATOM 1603 O O . TYR B 1 80 ? 43.077 80.058 24.183 1.00 10.49 82 TYR B O 1
ATOM 1612 N N . LEU B 1 81 ? 40.906 79.961 23.598 1.00 8.96 83 LEU B N 1
ATOM 1613 C CA . LEU B 1 81 ? 40.533 79.218 24.793 1.00 8.55 83 LEU B CA 1
ATOM 1614 C C . LEU B 1 81 ? 41.148 77.822 24.840 1.00 8.76 83 LEU B C 1
ATOM 1615 O O . LEU B 1 81 ? 41.505 77.341 25.908 1.00 9.90 83 LEU B O 1
ATOM 1620 N N . ALA B 1 82 ? 41.278 77.182 23.694 1.00 8.60 84 ALA B N 1
ATOM 1621 C CA . ALA B 1 82 ? 41.935 75.881 23.646 1.00 9.56 84 ALA B CA 1
ATOM 1622 C C . ALA B 1 82 ? 43.392 76.053 24.106 1.00 10.91 84 ALA B C 1
ATOM 1623 O O . ALA B 1 82 ? 43.892 75.271 24.915 1.00 11.96 84 ALA B O 1
ATOM 1625 N N . GLY B 1 83 ? 44.051 77.092 23.605 1.00 10.88 85 GLY B N 1
ATOM 1626 C CA . GLY B 1 83 ? 45.449 77.374 23.972 1.00 13.34 85 GLY B CA 1
ATOM 1627 C C . GLY B 1 83 ? 45.540 77.643 25.456 1.00 12.82 85 GLY B C 1
ATOM 1628 O O . GLY B 1 83 ? 46.434 77.152 26.145 1.00 14.84 85 GLY B O 1
ATOM 1629 N N . ARG B 1 84 ? 44.576 78.403 25.956 1.00 12.26 86 ARG B N 1
ATOM 1630 C CA . ARG B 1 84 ? 44.492 78.713 27.364 1.00 13.71 86 ARG B CA 1
ATOM 1631 C C . ARG B 1 84 ? 44.339 77.460 28.232 1.00 13.09 86 ARG B C 1
ATOM 1632 O O . ARG B 1 84 ? 44.970 77.349 29.291 1.00 14.31 86 ARG B O 1
ATOM 1640 N N . ALA B 1 85 ? 43.494 76.527 27.796 1.00 12.31 87 ALA B N 1
ATOM 1641 C CA . ALA B 1 85 ? 43.338 75.256 28.495 1.00 12.41 87 ALA B CA 1
ATOM 1642 C C . ALA B 1 85 ? 44.657 74.497 28.544 1.00 12.32 87 ALA B C 1
ATOM 1643 O O . ALA B 1 85 ? 45.002 73.920 29.573 1.00 13.95 87 ALA B O 1
ATOM 1645 N N . GLY B 1 86 ? 45.369 74.502 27.428 1.00 12.42 88 GLY B N 1
ATOM 1646 C CA . GLY B 1 86 ? 46.692 73.875 27.316 1.00 14.79 88 GLY B CA 1
ATOM 1647 C C . GLY B 1 86 ? 47.666 74.453 28.326 1.00 16.61 88 GLY B C 1
ATOM 1648 O O . GLY B 1 86 ? 48.376 73.707 29.022 1.00 19.83 88 GLY B O 1
ATOM 1649 N N . GLU B 1 87 ? 47.670 75.775 28.434 1.00 16.49 89 GLU B N 1
ATOM 1650 C CA . GLU B 1 87 ? 48.558 76.490 29.374 1.00 20.24 89 GLU B CA 1
ATOM 1651 C C . GLU B 1 87 ? 48.154 76.274 30.839 1.00 21.08 89 GLU B C 1
ATOM 1652 O O . GLU B 1 87 ? 48.997 76.371 31.745 1.00 24.79 89 GLU B O 1
ATOM 1658 N N . ALA B 1 88 ? 46.877 75.959 31.068 1.00 16.94 90 ALA B N 1
ATOM 1659 C CA . ALA B 1 88 ? 46.357 75.689 32.396 1.00 17.52 90 ALA B CA 1
ATOM 1660 C C . ALA B 1 88 ? 46.536 74.227 32.803 1.00 19.72 90 ALA B C 1
ATOM 1661 O O . ALA B 1 88 ? 46.028 73.812 33.845 1.00 19.82 90 ALA B O 1
ATOM 1663 N N . GLY B 1 89 ? 47.226 73.451 31.969 1.00 20.22 91 GLY B N 1
ATOM 1664 C CA . GLY B 1 89 ? 47.549 72.060 32.264 1.00 19.46 91 GLY B CA 1
ATOM 1665 C C . GLY B 1 89 ? 46.394 71.086 32.116 1.00 18.30 91 GLY B C 1
ATOM 1666 O O . GLY B 1 89 ? 46.455 69.988 32.632 1.00 19.88 91 GLY B O 1
ATOM 1667 N N . VAL B 1 90 ? 45.339 71.497 31.416 1.00 15.64 92 VAL B N 1
ATOM 1668 C CA . VAL B 1 90 ? 44.152 70.671 31.246 1.00 13.35 92 VAL B CA 1
ATOM 1669 C C . VAL B 1 90 ? 44.488 69.367 30.525 1.00 13.63 92 VAL B C 1
ATOM 1670 O O . VAL B 1 90 ? 44.995 69.385 29.407 1.00 14.78 92 VAL B O 1
ATOM 1674 N N . GLY B 1 91 ? 44.218 68.234 31.167 1.00 13.61 93 GLY B N 1
ATOM 1675 C CA . GLY B 1 91 ? 44.487 66.930 30.575 1.00 15.17 93 GLY B CA 1
ATOM 1676 C C . GLY B 1 91 ? 43.548 66.544 29.450 1.00 12.51 93 GLY B C 1
ATOM 1677 O O . GLY B 1 91 ? 43.984 66.096 28.387 1.00 13.58 93 GLY B O 1
ATOM 1678 N N . LYS B 1 92 ? 42.258 66.677 29.718 1.00 12.21 94 LYS B N 1
ATOM 1679 C CA . LYS B 1 92 ? 41.206 66.325 28.775 1.00 12.75 94 LYS B CA 1
ATOM 1680 C C . LYS B 1 92 ? 40.244 67.502 28.682 1.00 12.03 94 LYS B C 1
ATOM 1681 O O . LYS B 1 92 ? 39.648 67.908 29.683 1.00 11.15 94 LYS B O 1
ATOM 1687 N N . LEU B 1 93 ? 40.144 68.056 27.472 1.00 11.27 95 LEU B N 1
ATOM 1688 C CA . LEU B 1 93 ? 39.290 69.209 27.186 1.00 9.70 95 LEU B CA 1
ATOM 1689 C C . LEU B 1 93 ? 38.136 68.742 26.318 1.00 9.37 95 LEU B C 1
ATOM 1690 O O . LEU B 1 93 ? 38.339 68.284 25.195 1.00 9.45 95 LEU B O 1
ATOM 1695 N N . GLY B 1 94 ? 36.918 68.835 26.836 1.00 8.95 96 GLY B N 1
ATOM 1696 C CA . GLY B 1 94 ? 35.748 68.482 26.069 1.00 8.70 96 GLY B CA 1
ATOM 1697 C C . GLY B 1 94 ? 35.443 69.586 25.079 1.00 9.50 96 GLY B C 1
ATOM 1698 O O . GLY B 1 94 ? 35.777 70.747 25.313 1.00 9.55 96 GLY B O 1
ATOM 1699 N N . PHE B 1 95 ? 34.804 69.221 23.978 1.00 8.68 97 PHE B N 1
ATOM 1700 C CA . PHE B 1 95 ? 34.314 70.210 23.033 1.00 7.58 97 PHE B CA 1
ATOM 1701 C C . PHE B 1 95 ? 32.969 69.747 22.492 1.00 7.51 97 PHE B C 1
ATOM 1702 O O . PHE B 1 95 ? 32.642 68.573 22.551 1.00 8.21 97 PHE B O 1
ATOM 1710 N N . GLU B 1 96 ? 32.185 70.690 21.968 1.00 7.75 98 GLU B N 1
ATOM 1711 C CA . GLU B 1 96 ? 30.803 70.404 21.567 1.00 7.93 98 GLU B CA 1
ATOM 1712 C C . GLU B 1 96 ? 30.781 69.814 20.169 1.00 7.77 98 GLU B C 1
ATOM 1713 O O . GLU B 1 96 ? 30.572 70.501 19.184 1.00 8.10 98 GLU B O 1
ATOM 1719 N N . SER B 1 97 ? 30.994 68.513 20.095 1.00 7.37 99 SER B N 1
ATOM 1720 C CA . SER B 1 97 ? 31.186 67.843 18.829 1.00 7.86 99 SER B CA 1
ATOM 1721 C C . SER B 1 97 ? 29.913 67.768 17.970 1.00 7.38 99 SER B C 1
ATOM 1722 O O . SER B 1 97 ? 29.985 67.434 16.808 1.00 7.13 99 SER B O 1
ATOM 1725 N N . HIS B 1 98 ? 28.765 68.066 18.559 1.00 7.19 100 HIS B N 1
ATOM 1726 C CA . HIS B 1 98 ? 27.523 68.177 17.815 1.00 8.14 100 HIS B CA 1
ATOM 1727 C C . HIS B 1 98 ? 27.395 69.485 17.029 1.00 8.41 100 HIS B C 1
ATOM 1728 O O . HIS B 1 98 ? 26.553 69.574 16.137 1.00 9.87 100 HIS B O 1
ATOM 1735 N N . VAL B 1 99 ? 28.202 70.495 17.341 1.00 8.62 101 VAL B N 1
ATOM 1736 C CA . VAL B 1 99 ? 28.163 71.726 16.558 1.00 9.84 101 VAL B CA 1
ATOM 1737 C C . VAL B 1 99 ? 29.517 72.175 15.995 1.00 8.71 101 VAL B C 1
ATOM 1738 O O . VAL B 1 99 ? 29.556 72.813 14.957 1.00 10.72 101 VAL B O 1
ATOM 1742 N N . VAL B 1 100 ? 30.609 71.827 16.655 1.00 8.29 102 VAL B N 1
ATOM 1743 C CA . VAL B 1 100 ? 31.932 72.189 16.163 1.00 7.66 102 VAL B CA 1
ATOM 1744 C C . VAL B 1 100 ? 32.164 71.488 14.820 1.00 7.67 102 VAL B C 1
ATOM 1745 O O . VAL B 1 100 ? 31.916 70.297 14.672 1.00 7.73 102 VAL B O 1
ATOM 1749 N N . THR B 1 101 ? 32.624 72.239 13.829 1.00 7.35 103 THR B N 1
ATOM 1750 C CA . THR B 1 101 ? 32.854 71.654 12.508 1.00 8.00 103 THR B CA 1
ATOM 1751 C C . THR B 1 101 ? 34.198 70.936 12.471 1.00 7.38 103 THR B C 1
ATOM 1752 O O . THR B 1 101 ? 35.020 71.077 13.368 1.00 7.53 103 THR B O 1
ATOM 1756 N N . VAL B 1 102 ? 34.411 70.145 11.436 1.00 7.63 104 VAL B N 1
ATOM 1757 C CA . VAL B 1 102 ? 35.719 69.495 11.262 1.00 7.83 104 VAL B CA 1
ATOM 1758 C C . VAL B 1 102 ? 36.819 70.566 11.153 1.00 8.61 104 VAL B C 1
ATOM 1759 O O . VAL B 1 102 ? 37.851 70.453 11.826 1.00 8.56 104 VAL B O 1
ATOM 1763 N N . ASP B 1 103 ? 36.588 71.620 10.379 1.00 8.47 105 ASP B N 1
ATOM 1764 C CA . ASP B 1 103 ? 37.492 72.788 10.391 1.00 9.50 105 ASP B CA 1
ATOM 1765 C C . ASP B 1 103 ? 37.716 73.367 11.797 1.00 9.40 105 ASP B C 1
ATOM 1766 O O . ASP B 1 103 ? 38.854 73.735 12.177 1.00 9.77 105 ASP B O 1
ATOM 1771 N N . GLY B 1 104 ? 36.637 73.500 12.549 1.00 8.72 106 GLY B N 1
ATOM 1772 C CA . GLY B 1 104 ? 36.718 74.011 13.902 1.00 9.06 106 GLY B CA 1
ATOM 1773 C C . GLY B 1 104 ? 37.616 73.153 14.775 1.00 8.68 106 GLY B C 1
ATOM 1774 O O . GLY B 1 104 ? 38.406 73.674 15.542 1.00 9.32 106 GLY B O 1
ATOM 1775 N N . LEU B 1 105 ? 37.487 71.839 14.658 1.00 7.99 107 LEU B N 1
ATOM 1776 C CA . LEU B 1 105 ? 38.296 70.926 15.459 1.00 8.88 107 LEU B CA 1
ATOM 1777 C C . LEU B 1 105 ? 39.765 71.023 15.063 1.00 9.74 107 LEU B C 1
ATOM 1778 O O . LEU B 1 105 ? 40.639 71.050 15.934 1.00 9.74 107 LEU B O 1
ATOM 1783 N N . ASP B 1 106 ? 40.014 71.114 13.761 1.00 10.31 108 ASP B N 1
ATOM 1784 C CA . ASP B 1 106 ? 41.374 71.302 13.235 1.00 11.10 108 ASP B CA 1
ATOM 1785 C C . ASP B 1 106 ? 42.013 72.523 13.890 1.00 11.40 108 ASP B C 1
ATOM 1786 O O . ASP B 1 106 ? 43.208 72.484 14.231 1.00 12.27 108 ASP B O 1
ATOM 1791 N N . ALA B 1 107 ? 41.225 73.597 14.058 1.00 10.17 109 ALA B N 1
ATOM 1792 C CA . ALA B 1 107 ? 41.728 74.838 14.664 1.00 10.62 109 ALA B CA 1
ATOM 1793 C C . ALA B 1 107 ? 42.071 74.606 16.119 1.00 9.15 109 ALA B C 1
ATOM 1794 O O . ALA B 1 107 ? 43.113 75.051 16.583 1.00 11.83 109 ALA B O 1
ATOM 1796 N N . LEU B 1 108 ? 41.194 73.911 16.849 1.00 8.80 110 LEU B N 1
ATOM 1797 C CA . LEU B 1 108 ? 41.437 73.622 18.263 1.00 9.56 110 LEU B CA 1
ATOM 1798 C C . LEU B 1 108 ? 42.677 72.739 18.427 1.00 11.00 110 LEU B C 1
ATOM 1799 O O . LEU B 1 108 ? 43.531 72.996 19.282 1.00 13.15 110 LEU B O 1
ATOM 1804 N N . ALA B 1 109 ? 42.784 71.715 17.597 1.00 10.66 111 ALA B N 1
ATOM 1805 C CA . ALA B 1 109 ? 43.925 70.818 17.661 1.00 11.27 111 ALA B CA 1
ATOM 1806 C C . ALA B 1 109 ? 45.226 71.577 17.344 1.00 11.45 111 ALA B C 1
ATOM 1807 O O . ALA B 1 109 ? 46.260 71.363 17.990 1.00 12.38 111 ALA B O 1
ATOM 1809 N N . GLY B 1 110 ? 45.167 72.474 16.373 1.00 11.20 112 GLY B N 1
ATOM 1810 C CA . GLY B 1 110 ? 46.315 73.325 16.027 1.00 12.20 112 GLY B CA 1
ATOM 1811 C C . GLY B 1 110 ? 46.771 74.185 17.192 1.00 12.46 112 GLY B C 1
ATOM 1812 O O . GLY B 1 110 ? 47.968 74.396 17.395 1.00 13.18 112 GLY B O 1
ATOM 1813 N N . ALA B 1 111 ? 45.818 74.672 17.975 1.00 11.92 113 ALA B N 1
ATOM 1814 C CA . ALA B 1 111 ? 46.124 75.510 19.125 1.00 12.68 113 ALA B CA 1
ATOM 1815 C C . ALA B 1 111 ? 46.799 74.724 20.245 1.00 13.00 113 ALA B C 1
ATOM 1816 O O . ALA B 1 111 ? 47.446 75.314 21.126 1.00 16.44 113 ALA B O 1
ATOM 1818 N N . LEU B 1 112 ? 46.657 73.405 20.203 1.00 13.47 114 LEU B N 1
ATOM 1819 C CA . LEU B 1 112 ? 47.173 72.520 21.223 1.00 14.90 114 LEU B CA 1
ATOM 1820 C C . LEU B 1 112 ? 48.353 71.690 20.731 1.00 18.40 114 LEU B C 1
ATOM 1821 O O . LEU B 1 112 ? 48.816 70.800 21.442 1.00 20.00 114 LEU B O 1
ATOM 1826 N N . GLU B 1 113 ? 48.860 72.002 19.538 1.00 19.29 115 GLU B N 1
ATOM 1827 C CA . GLU B 1 113 ? 49.956 71.225 18.966 1.00 24.26 115 GLU B CA 1
ATOM 1828 C C . GLU B 1 113 ? 51.186 71.374 19.862 1.00 25.42 115 GLU B C 1
ATOM 1829 O O . GLU B 1 113 ? 51.550 72.485 20.255 1.00 25.64 115 GLU B O 1
ATOM 1835 N N . GLY B 1 114 ? 51.801 70.246 20.202 1.00 31.33 116 GLY B N 1
ATOM 1836 C CA . GLY B 1 114 ? 52.944 70.236 21.128 1.00 36.51 116 GLY B CA 1
ATOM 1837 C C . GLY B 1 114 ? 52.583 70.358 22.606 1.00 40.83 116 GLY B C 1
ATOM 1838 O O . GLY B 1 114 ? 53.468 70.541 23.445 1.00 39.48 116 GLY B O 1
ATOM 1839 N N . LYS B 1 115 ? 51.290 70.259 22.924 1.00 39.23 117 LYS B N 1
ATOM 1840 C CA . LYS B 1 115 ? 50.810 70.297 24.305 1.00 31.42 117 LYS B CA 1
ATOM 1841 C C . LYS B 1 115 ? 50.179 68.950 24.670 1.00 28.11 117 LYS B C 1
ATOM 1842 O O . LYS B 1 115 ? 49.791 68.179 23.797 1.00 34.77 117 LYS B O 1
ATOM 1848 N N A ASN B 1 116 ? 50.049 68.669 25.960 0.70 24.67 118 ASN B N 1
ATOM 1849 N N B ASN B 1 116 ? 50.113 68.680 25.969 0.30 25.99 118 ASN B N 1
ATOM 1850 C CA A ASN B 1 116 ? 49.583 67.348 26.403 0.70 30.00 118 ASN B CA 1
ATOM 1851 C CA B ASN B 1 116 ? 49.594 67.419 26.483 0.30 26.12 118 ASN B CA 1
ATOM 1852 C C A ASN B 1 116 ? 48.066 67.173 26.505 0.70 27.69 118 ASN B C 1
ATOM 1853 C C B ASN B 1 116 ? 48.145 67.556 26.942 0.30 21.84 118 ASN B C 1
ATOM 1854 O O A ASN B 1 116 ? 47.577 66.085 26.821 0.70 30.15 118 ASN B O 1
ATOM 1855 O O B ASN B 1 116 ? 47.798 67.158 28.055 0.30 17.20 118 ASN B O 1
ATOM 1864 N N . THR B 1 117 ? 47.326 68.199 26.114 1.00 20.54 119 THR B N 1
ATOM 1865 C CA . THR B 1 117 ? 45.887 68.236 26.311 1.00 17.40 119 THR B CA 1
ATOM 1866 C C . THR B 1 117 ? 45.212 67.447 25.192 1.00 15.16 119 THR B C 1
ATOM 1867 O O . THR B 1 117 ? 45.468 67.711 24.010 1.00 20.50 119 THR B O 1
ATOM 1871 N N . GLU B 1 118 ? 44.361 66.496 25.560 1.00 13.64 120 GLU B N 1
ATOM 1872 C CA . GLU B 1 118 ? 43.540 65.743 24.616 1.00 14.13 120 GLU B CA 1
ATOM 1873 C C . GLU B 1 118 ? 42.192 66.449 24.424 1.00 12.68 120 GLU B C 1
ATOM 1874 O O . GLU B 1 118 ? 41.551 66.844 25.383 1.00 13.73 120 GLU B O 1
ATOM 1880 N N . LEU B 1 119 ? 41.781 66.567 23.172 1.00 12.14 121 LEU B N 1
ATOM 1881 C CA . LEU B 1 119 ? 40.443 67.048 22.811 1.00 11.77 121 LEU B CA 1
ATOM 1882 C C . LEU B 1 119 ? 39.507 65.863 22.773 1.00 11.60 121 LEU B C 1
ATOM 1883 O O . LEU B 1 119 ? 39.744 64.898 22.030 1.00 13.78 121 LEU B O 1
ATOM 1888 N N . VAL B 1 120 ? 38.443 65.937 23.558 1.00 10.08 122 VAL B N 1
ATOM 1889 C CA . VAL B 1 120 ? 37.500 64.830 23.719 1.00 9.50 122 VAL B CA 1
ATOM 1890 C C . VAL B 1 120 ? 36.092 65.254 23.316 1.00 8.86 122 VAL B C 1
ATOM 1891 O O . VAL B 1 120 ? 35.580 66.280 23.788 1.00 9.32 122 VAL B O 1
ATOM 1895 N N . ARG B 1 121 ? 35.462 64.481 22.452 1.00 8.73 123 ARG B N 1
ATOM 1896 C CA . ARG B 1 121 ? 34.068 64.756 22.078 1.00 9.27 123 ARG B CA 1
ATOM 1897 C C . ARG B 1 121 ? 33.176 64.787 23.305 1.00 9.48 123 ARG B C 1
ATOM 1898 O O . ARG B 1 121 ? 33.234 63.887 24.151 1.00 9.94 123 ARG B O 1
ATOM 1906 N N . ALA B 1 122 ? 32.322 65.802 23.381 1.00 9.42 124 ALA B N 1
ATOM 1907 C CA . ALA B 1 122 ? 31.381 65.942 24.480 1.00 10.26 124 ALA B CA 1
ATOM 1908 C C . ALA B 1 122 ? 30.034 66.368 23.905 1.00 12.29 124 ALA B C 1
ATOM 1909 O O . ALA B 1 122 ? 29.471 67.380 24.298 1.00 17.08 124 ALA B O 1
ATOM 1911 N N . SER B 1 123 ? 29.522 65.556 23.005 1.00 11.54 125 SER B N 1
ATOM 1912 C CA . SER B 1 123 ? 28.279 65.810 22.290 1.00 11.03 125 SER B CA 1
ATOM 1913 C C . SER B 1 123 ? 27.077 66.057 23.215 1.00 11.20 125 SER B C 1
ATOM 1914 O O . SER B 1 123 ? 26.742 65.212 24.031 1.00 12.77 125 SER B O 1
ATOM 1917 N N . GLY B 1 124 ? 26.412 67.200 23.057 1.00 10.89 126 GLY B N 1
ATOM 1918 C CA . GLY B 1 124 ? 25.143 67.461 23.744 1.00 11.58 126 GLY B CA 1
ATOM 1919 C C . GLY B 1 124 ? 25.233 67.614 25.246 1.00 11.74 126 GLY B C 1
ATOM 1920 O O . GLY B 1 124 ? 24.246 67.410 25.966 1.00 12.23 126 GLY B O 1
ATOM 1921 N N . THR B 1 125 ? 26.409 67.974 25.744 1.00 11.23 127 THR B N 1
ATOM 1922 C CA . THR B 1 125 ? 26.594 68.013 27.184 1.00 12.45 127 THR B CA 1
ATOM 1923 C C . THR B 1 125 ? 25.802 69.126 27.871 1.00 11.66 127 THR B C 1
ATOM 1924 O O . THR B 1 125 ? 25.111 68.865 28.850 1.00 11.82 127 THR B O 1
ATOM 1928 N N . VAL B 1 126 ? 25.885 70.361 27.384 1.00 10.13 128 VAL B N 1
ATOM 1929 C CA . VAL B 1 126 ? 25.131 71.446 28.032 1.00 11.17 128 VAL B CA 1
ATOM 1930 C C . VAL B 1 126 ? 23.625 71.168 27.969 1.00 12.93 128 VAL B C 1
ATOM 1931 O O . VAL B 1 126 ? 22.869 71.451 28.915 1.00 14.90 128 VAL B O 1
ATOM 1935 N N . GLU B 1 127 ? 23.202 70.584 26.858 1.00 13.06 129 GLU B N 1
ATOM 1936 C CA . GLU B 1 127 ? 21.792 70.299 26.618 1.00 13.64 129 GLU B CA 1
ATOM 1937 C C . GLU B 1 127 ? 21.297 69.195 27.568 1.00 14.08 129 GLU B C 1
ATOM 1938 O O . GLU B 1 127 ? 20.103 69.138 27.883 1.00 22.48 129 GLU B O 1
ATOM 1944 N N . SER B 1 128 ? 22.208 68.361 28.069 1.00 13.70 130 SER B N 1
ATOM 1945 C CA . SER B 1 128 ? 21.868 67.270 29.006 1.00 16.00 130 SER B CA 1
ATOM 1946 C C . SER B 1 128 ? 21.597 67.737 30.449 1.00 19.69 130 SER B C 1
ATOM 1947 O O . SER B 1 128 ? 21.250 66.925 31.316 1.00 20.35 130 SER B O 1
ATOM 1950 N N . LEU B 1 129 ? 21.779 69.029 30.699 1.00 20.29 131 LEU B N 1
ATOM 1951 C CA . LEU B 1 129 ? 21.638 69.596 32.044 1.00 22.89 131 LEU B CA 1
ATOM 1952 C C . LEU B 1 129 ? 20.232 70.127 32.307 1.00 28.70 131 LEU B C 1
ATOM 1953 O O . LEU B 1 129 ? 19.928 70.479 33.436 1.00 32.88 131 LEU B O 1
ATOM 1958 N N . ARG B 1 130 ? 19.388 70.194 31.279 1.00 38.43 132 ARG B N 1
ATOM 1959 C CA . ARG B 1 130 ? 18.084 70.881 31.372 1.00 43.82 132 ARG B CA 1
ATOM 1960 C C . ARG B 1 130 ? 16.910 69.931 31.617 1.00 56.15 132 ARG B C 1
ATOM 1961 O O . ARG B 1 130 ? 17.055 68.890 32.261 1.00 56.94 132 ARG B O 1
#